Protein AF-A0A5C6A5Z6-F1 (afdb_monomer_lite)

pLDDT: mean 72.14, std 25.31, range [24.02, 97.81]

InterPro domains:
  IPR011050 Pectin lyase fold/virulence factor [SSF51126] (2-137)
  IPR018247 EF-Hand 1, calcium-binding site [PS00018] (177-189)
  IPR036439 Dockerin domain superfamily [G3DSA:1.10.1330.10] (142-209)
  IPR036439 Dockerin domain superfamily [SSF63446] (143-191)
  IPR059226 Choice-of-anchor Q domain [NF041518] (76-138)

Organism: NCBI:txid2528001

Radius of gyration: 27.24 Å; chains: 1; bounding box: 91×54×67 Å

Sequence (308 aa):
MGGGIYVRYGYSGANFTLMNSIVAGNAADGAAPDLRPHSNNLLSANYSLIGDTTSGFTATQLQAITSGAGNLQNIDPLLGPLADNGGPTQTHALLPGSPAFNAGDPAIVVNGAEYDQRGAGYERVAVGRIDIGAYEAQGAVTAAPGDYNRDGAVNAADYTVWRDTLDTAAAPLTGADGDGDGQVTRGDWDVWVSHYGYTYTIPQASSALVSEPAPAASAVVEATTQSASNNTVPAYFFAEALPKESDTVSDQETLPLSSTSSDDALLLLLAGGRSYSEAETILDEAFATADDESEENAPLTLAFGGFE

Foldseek 3Di:
DFAAAADDPVPAQEEDEAALAEQADHPVVPDDFSYAYDARYHYAYALYEGQAPPDRYDPNNSVNQVPHYLYHYNDDQQWADQWQLLAPGTDTDRAAPGPQAQRGDLVPDDDDQDAAPRHDLHDQQQPNHGGRHRHHQNARRPAAQCPLVRPQALEPVSVVQLVVQAQHFAQFNHRQNRSGSRHSYVSSVRRSVRRHGDGGDHPPPPPPPPPDPDDDDDDDDDDDDDDDDDDDDDDDDDDDDDDDDDDDDDDDDDDDPPDPPLVVQLVVVVSVVDDSVVSVVVVVVVVVVVVDDDDDDDDDDPDPDDDD

Secondary structure (DSSP, 8-state):
-BPPEE--GGGTT-EEEEES-EE--B-GGGT--SEE--TTSEEEEES-EES--SSS--HHHHHHHHTSTT-EESS---EEEEE-SSSSS-EEEEPTT-TTTT-S-TT----SS-B-TT-TTSBSSSSSSPPSSS---SS---S-TT-SS-SSB-SHHHHHHHHHTTT-B--TTSTT-SS-SSB-SHHHHHHHHHHTT-B-------------PPPPPP---------------PPP-------------------------HHHHHHHHHTTT--HHHHHHHHHHHHHTTSS----------------

Structure (mmCIF, N/CA/C/O backbone):
data_AF-A0A5C6A5Z6-F1
#
_entry.id   AF-A0A5C6A5Z6-F1
#
loop_
_atom_site.group_PDB
_atom_site.id
_atom_site.type_symbol
_atom_site.label_atom_id
_atom_site.label_alt_id
_atom_site.label_comp_id
_atom_site.label_asym_id
_atom_site.label_entity_id
_atom_site.label_seq_id
_atom_site.pdbx_PDB_ins_code
_atom_site.Cartn_x
_atom_site.Cartn_y
_atom_site.Cartn_z
_atom_site.occupancy
_atom_site.B_iso_or_equiv
_atom_site.auth_seq_id
_atom_site.auth_comp_id
_atom_site.auth_asym_id
_atom_site.auth_atom_id
_atom_site.pdbx_PDB_model_num
ATOM 1 N N . MET A 1 1 ? -8.729 -6.398 -8.101 1.00 45.56 1 MET A N 1
ATOM 2 C CA . MET A 1 1 ? -7.882 -6.697 -9.280 1.00 45.56 1 MET A CA 1
ATOM 3 C C . MET A 1 1 ? -7.171 -5.415 -9.674 1.00 45.56 1 MET A C 1
ATOM 5 O O . MET A 1 1 ? -7.856 -4.432 -9.931 1.00 45.56 1 MET A O 1
ATOM 9 N N . GLY A 1 2 ? -5.836 -5.398 -9.636 1.00 54.34 2 GLY A N 1
ATOM 10 C CA . GLY A 1 2 ? -5.030 -4.227 -9.990 1.00 54.34 2 GLY A CA 1
ATOM 11 C C . GLY A 1 2 ? -4.905 -4.074 -11.506 1.00 54.34 2 GLY A C 1
ATOM 12 O O . GLY A 1 2 ? -4.878 -5.064 -12.237 1.00 54.34 2 GLY A O 1
ATOM 13 N N . GLY A 1 3 ? -4.872 -2.833 -11.992 1.00 67.19 3 GLY A N 1
ATOM 14 C CA . GLY A 1 3 ? -4.586 -2.536 -13.395 1.00 67.19 3 GLY A CA 1
ATOM 15 C C . GLY A 1 3 ? -3.086 -2.348 -13.604 1.00 67.19 3 GLY A C 1
ATOM 16 O O . GLY A 1 3 ? -2.475 -1.528 -12.923 1.00 67.19 3 GLY A O 1
ATOM 17 N N . GLY A 1 4 ? -2.490 -3.081 -14.546 1.00 82.06 4 GLY A N 1
ATOM 18 C CA . GLY A 1 4 ? -1.111 -2.829 -14.965 1.00 82.06 4 GLY A CA 1
ATOM 19 C C . GLY A 1 4 ? -0.963 -1.518 -15.744 1.00 82.06 4 GLY A C 1
ATOM 20 O O . GLY A 1 4 ? -1.918 -1.001 -16.331 1.00 82.06 4 GLY A O 1
ATOM 21 N N . ILE A 1 5 ? 0.256 -0.983 -15.803 1.00 87.62 5 ILE A N 1
ATOM 22 C CA . ILE A 1 5 ? 0.569 0.214 -16.592 1.00 87.62 5 ILE A CA 1
ATOM 23 C C . ILE A 1 5 ? 1.101 -0.202 -17.961 1.00 87.62 5 ILE A C 1
ATOM 25 O O . ILE A 1 5 ? 2.147 -0.837 -18.074 1.00 87.62 5 ILE A O 1
ATOM 29 N N . TYR A 1 6 ? 0.424 0.225 -19.027 1.00 86.62 6 TYR A N 1
ATOM 30 C CA . TYR A 1 6 ? 0.857 -0.002 -20.404 1.00 86.62 6 TYR A CA 1
ATOM 31 C C . TYR A 1 6 ? 1.094 1.318 -21.137 1.00 86.62 6 TYR A C 1
ATOM 33 O O . TYR A 1 6 ? 0.187 2.137 -21.290 1.00 86.62 6 TYR A O 1
ATOM 41 N N . VAL A 1 7 ? 2.307 1.502 -21.663 1.00 82.25 7 VAL A N 1
ATOM 42 C CA . VAL A 1 7 ? 2.622 2.651 -22.519 1.00 82.25 7 VAL A CA 1
ATOM 43 C C . VAL A 1 7 ? 2.413 2.269 -23.981 1.00 82.25 7 VAL A C 1
ATOM 45 O O . VAL A 1 7 ? 3.151 1.467 -24.557 1.00 82.25 7 VAL A O 1
ATOM 48 N N . ARG A 1 8 ? 1.394 2.871 -24.601 1.00 78.06 8 ARG A N 1
ATOM 49 C CA . ARG A 1 8 ? 1.018 2.603 -25.995 1.00 78.06 8 ARG A CA 1
ATOM 50 C C . ARG A 1 8 ? 2.121 3.009 -26.979 1.00 78.06 8 ARG A C 1
ATOM 52 O O . ARG A 1 8 ? 2.753 4.051 -26.832 1.00 78.06 8 ARG A O 1
ATOM 59 N N . TYR A 1 9 ? 2.256 2.231 -28.055 1.00 68.69 9 TYR A N 1
ATOM 60 C CA . TYR A 1 9 ? 3.269 2.374 -29.117 1.00 68.69 9 TYR A CA 1
ATOM 61 C C . TYR A 1 9 ? 3.423 3.778 -29.747 1.00 68.69 9 TYR A C 1
ATOM 63 O O . TYR A 1 9 ? 4.480 4.078 -30.290 1.00 68.69 9 TYR A O 1
ATOM 71 N N . GLY A 1 10 ? 2.416 4.656 -29.666 1.00 69.06 10 GLY A N 1
ATOM 72 C CA . GLY A 1 10 ? 2.484 6.029 -30.195 1.00 69.06 10 GLY A CA 1
ATOM 73 C C . GLY A 1 10 ? 3.289 7.024 -29.346 1.00 69.06 10 GLY A C 1
ATOM 74 O O . GLY A 1 10 ? 3.476 8.157 -29.775 1.00 69.06 10 GLY A O 1
ATOM 75 N N . TYR A 1 11 ? 3.764 6.616 -28.166 1.00 68.44 11 TYR A N 1
ATOM 76 C CA . TYR A 1 11 ? 4.480 7.469 -27.207 1.00 68.44 11 TYR A CA 1
ATOM 77 C C . TYR A 1 11 ? 5.944 7.034 -27.016 1.00 68.44 11 TYR A C 1
ATOM 79 O O . TYR A 1 11 ? 6.469 7.028 -25.900 1.00 68.44 11 TYR A O 1
ATOM 87 N N . SER A 1 12 ? 6.602 6.632 -28.109 1.00 71.75 12 SER A N 1
ATOM 88 C CA . SER A 1 12 ? 8.002 6.201 -28.101 1.00 71.75 12 SER A CA 1
ATOM 89 C C . SER A 1 12 ? 8.962 7.367 -27.840 1.00 71.75 12 SER A C 1
ATOM 91 O O . SER A 1 12 ? 8.824 8.416 -28.467 1.00 71.75 12 SER A O 1
ATOM 93 N N . GLY A 1 13 ? 9.970 7.161 -26.990 1.00 71.19 13 GLY A N 1
ATOM 94 C CA . GLY A 1 13 ? 11.007 8.165 -26.709 1.00 71.19 13 GLY A CA 1
ATOM 95 C C . GLY A 1 13 ? 10.660 9.139 -25.579 1.00 71.19 13 GLY A C 1
ATOM 96 O O . GLY A 1 13 ? 11.389 10.103 -25.365 1.00 71.19 13 GLY A O 1
ATOM 97 N N . ALA A 1 14 ? 9.565 8.893 -24.854 1.00 79.88 14 ALA A N 1
ATOM 98 C CA . ALA A 1 14 ? 9.238 9.621 -23.634 1.00 79.88 14 ALA A CA 1
ATOM 99 C C . ALA A 1 14 ? 9.991 9.053 -22.420 1.00 79.88 14 ALA A C 1
ATOM 101 O O . ALA A 1 14 ? 10.313 7.860 -22.368 1.00 79.88 14 ALA A O 1
ATOM 102 N N . ASN A 1 15 ? 10.207 9.913 -21.424 1.00 85.38 15 ASN A N 1
ATOM 103 C CA . ASN A 1 15 ? 10.632 9.495 -20.094 1.00 85.38 15 ASN A CA 1
ATOM 104 C C . ASN A 1 15 ? 9.407 9.001 -19.325 1.00 85.38 15 ASN A C 1
ATOM 106 O O . ASN A 1 15 ? 8.406 9.711 -19.227 1.00 85.38 15 ASN A O 1
ATOM 110 N N . PHE A 1 16 ? 9.492 7.796 -18.782 1.00 88.06 16 PHE A N 1
ATOM 111 C CA . PHE A 1 16 ? 8.511 7.246 -17.863 1.00 88.06 16 PHE A CA 1
ATOM 112 C C . PHE A 1 16 ? 9.175 7.115 -16.494 1.00 88.06 16 PHE A C 1
ATOM 114 O O . PHE A 1 16 ? 10.136 6.361 -16.337 1.00 88.06 16 PHE A O 1
ATOM 121 N N . THR A 1 17 ? 8.695 7.896 -15.531 1.00 91.19 17 THR A N 1
ATOM 122 C CA . THR A 1 17 ? 9.258 7.952 -14.181 1.00 91.19 17 THR A CA 1
ATOM 123 C C . THR A 1 17 ? 8.269 7.358 -13.193 1.00 91.19 17 THR A C 1
ATOM 125 O O . THR A 1 17 ? 7.103 7.745 -13.190 1.00 91.19 17 THR A O 1
ATOM 128 N N . LEU A 1 18 ? 8.753 6.461 -12.343 1.00 93.19 18 LEU A N 1
ATOM 129 C CA . LEU A 1 18 ? 8.020 5.878 -11.230 1.00 93.19 18 LEU A CA 1
ATOM 130 C C . LEU A 1 18 ? 8.725 6.265 -9.923 1.00 93.19 18 LEU A C 1
ATOM 132 O O . LEU A 1 18 ? 9.938 6.098 -9.797 1.00 93.19 18 LEU A O 1
ATOM 136 N N . MET A 1 19 ? 7.986 6.831 -8.975 1.00 94.56 19 MET A N 1
ATOM 137 C CA . MET A 1 19 ? 8.533 7.244 -7.683 1.00 94.56 19 MET A CA 1
ATOM 138 C C . MET A 1 19 ? 7.513 6.954 -6.590 1.00 94.56 19 MET A C 1
ATOM 140 O O . MET A 1 19 ? 6.353 7.330 -6.761 1.00 94.56 19 MET A O 1
ATOM 144 N N . ASN A 1 20 ? 7.920 6.315 -5.488 1.00 95.62 20 ASN A N 1
ATOM 145 C CA . ASN A 1 20 ? 7.048 6.059 -4.328 1.00 95.62 20 ASN A CA 1
ATOM 146 C C . ASN A 1 20 ? 5.708 5.423 -4.714 1.00 95.62 20 ASN A C 1
ATOM 148 O O . ASN A 1 20 ? 4.660 5.780 -4.186 1.00 95.62 20 ASN A O 1
ATOM 152 N N . SER A 1 21 ? 5.735 4.525 -5.698 1.00 95.31 21 SER A N 1
ATOM 153 C CA . SER A 1 21 ? 4.535 3.953 -6.304 1.00 95.31 21 SER A CA 1
ATOM 154 C C . SER A 1 21 ? 4.566 2.434 -6.248 1.00 95.31 21 SER A C 1
ATOM 156 O O . SER A 1 21 ? 5.625 1.823 -6.396 1.00 95.31 21 SER A O 1
ATOM 158 N N . ILE A 1 22 ? 3.387 1.832 -6.105 1.00 96.31 22 ILE A N 1
ATOM 159 C CA . ILE A 1 22 ? 3.183 0.392 -6.266 1.00 96.31 22 ILE A CA 1
ATOM 160 C C . ILE A 1 22 ? 2.560 0.142 -7.639 1.00 96.31 22 ILE A C 1
ATOM 162 O O . ILE A 1 22 ? 1.561 0.765 -7.994 1.00 96.31 22 ILE A O 1
ATOM 166 N N . VAL A 1 23 ? 3.132 -0.790 -8.398 1.00 93.88 23 VAL A N 1
ATOM 167 C CA . VAL A 1 23 ? 2.539 -1.338 -9.621 1.00 93.88 23 VAL A CA 1
ATOM 168 C C . VAL A 1 23 ? 2.616 -2.856 -9.521 1.00 93.88 23 VAL A C 1
ATOM 170 O O . VAL A 1 23 ? 3.680 -3.438 -9.714 1.00 93.88 23 VAL A O 1
ATOM 173 N N . ALA A 1 24 ? 1.509 -3.487 -9.142 1.00 92.19 24 ALA A N 1
ATOM 174 C CA . ALA A 1 24 ? 1.474 -4.905 -8.808 1.00 92.19 24 ALA A CA 1
ATOM 175 C C . ALA A 1 24 ? 0.088 -5.519 -9.045 1.00 92.19 24 ALA A C 1
ATOM 177 O O . ALA A 1 24 ? -0.927 -4.817 -9.010 1.00 92.19 24 ALA A O 1
ATOM 178 N N . GLY A 1 25 ? 0.045 -6.841 -9.220 1.00 88.00 25 GLY A N 1
ATOM 179 C CA . GLY A 1 25 ? -1.200 -7.611 -9.249 1.00 88.00 25 GLY A CA 1
ATOM 180 C C . GLY A 1 25 ? -2.028 -7.414 -10.520 1.00 88.00 25 GLY A C 1
ATOM 181 O O . GLY A 1 25 ? -3.256 -7.556 -10.481 1.00 88.00 25 GLY A O 1
ATOM 182 N N . ASN A 1 26 ? -1.384 -7.072 -11.640 1.00 86.38 26 ASN A N 1
ATOM 183 C CA . ASN A 1 26 ? -2.022 -7.039 -12.944 1.00 86.38 26 ASN A CA 1
ATOM 184 C C . ASN A 1 26 ? -2.451 -8.454 -13.347 1.00 86.38 26 ASN A C 1
ATOM 186 O O . ASN A 1 26 ? -1.637 -9.311 -13.674 1.00 86.38 26 ASN A O 1
ATOM 190 N N . ALA A 1 27 ? -3.760 -8.687 -13.347 1.00 76.19 27 ALA A N 1
ATOM 191 C CA . ALA A 1 27 ? -4.339 -9.990 -13.669 1.00 76.19 27 ALA A CA 1
ATOM 192 C C . ALA A 1 27 ? -4.758 -10.125 -15.146 1.00 76.19 27 ALA A C 1
ATOM 194 O O . ALA A 1 27 ? -5.342 -11.143 -15.523 1.00 76.19 27 ALA A O 1
ATOM 195 N N . ALA A 1 28 ? -4.499 -9.114 -15.989 1.00 75.06 28 ALA A N 1
ATOM 196 C CA . ALA A 1 28 ? -4.888 -9.154 -17.397 1.00 75.06 28 ALA A CA 1
ATOM 197 C C . ALA A 1 28 ? -4.270 -10.380 -18.101 1.00 75.06 28 ALA A C 1
ATOM 199 O O . ALA A 1 28 ? -3.055 -10.580 -18.094 1.00 75.06 28 ALA A O 1
ATOM 200 N N . ASP A 1 29 ? -5.131 -11.225 -18.674 1.00 66.00 29 ASP A N 1
ATOM 201 C CA . ASP A 1 29 ? -4.796 -12.477 -19.369 1.00 66.00 29 ASP A CA 1
ATOM 202 C C . ASP A 1 29 ? -3.902 -13.465 -18.579 1.00 66.00 29 ASP A C 1
ATOM 204 O O . ASP A 1 29 ? -3.270 -14.341 -19.169 1.00 66.00 29 ASP A O 1
ATOM 208 N N . GLY A 1 30 ? -3.834 -13.343 -17.244 1.00 61.81 30 GLY A N 1
ATOM 209 C CA . GLY A 1 30 ? -3.096 -14.249 -16.349 1.00 61.81 30 GLY A CA 1
ATOM 210 C C . GLY A 1 30 ? -1.567 -14.251 -16.501 1.00 61.81 30 GLY A C 1
ATOM 211 O O . GLY A 1 30 ? -0.902 -15.067 -15.866 1.00 61.81 30 GLY A O 1
ATOM 212 N N . ALA A 1 31 ? -1.012 -13.380 -17.347 1.00 64.38 31 ALA A N 1
ATOM 213 C CA . ALA A 1 31 ? 0.423 -13.314 -17.639 1.00 64.38 31 ALA A CA 1
ATOM 214 C C . ALA A 1 31 ? 0.903 -11.917 -18.074 1.00 64.38 31 ALA A C 1
ATOM 216 O O . ALA A 1 31 ? 2.045 -11.768 -18.516 1.00 64.38 31 ALA A O 1
ATOM 217 N N . ALA A 1 32 ? 0.040 -10.896 -18.042 1.00 74.94 32 ALA A N 1
ATOM 218 C CA . ALA A 1 32 ? 0.467 -9.556 -18.407 1.00 74.94 32 ALA A CA 1
ATOM 219 C C . ALA A 1 32 ? 1.369 -8.974 -17.305 1.00 74.94 32 ALA A C 1
ATOM 221 O O . ALA A 1 32 ? 0.984 -8.999 -16.139 1.00 74.94 32 ALA A O 1
ATOM 222 N N . PRO A 1 33 ? 2.528 -8.393 -17.661 1.00 86.00 33 PRO A N 1
ATOM 223 C CA . PRO A 1 33 ? 3.404 -7.759 -16.683 1.00 86.00 33 PRO A CA 1
ATOM 224 C C . PRO A 1 33 ? 2.688 -6.601 -15.993 1.00 86.00 33 PRO A C 1
ATOM 226 O O . PRO A 1 33 ? 1.859 -5.918 -16.606 1.00 86.00 33 PRO A O 1
ATOM 229 N N . ASP A 1 34 ? 3.063 -6.329 -14.749 1.00 89.56 34 ASP A N 1
ATOM 230 C CA . ASP A 1 34 ? 2.525 -5.205 -13.979 1.00 89.56 34 ASP A CA 1
ATOM 231 C C . ASP A 1 34 ? 2.814 -3.858 -14.641 1.00 89.56 34 ASP A C 1
ATOM 233 O O . ASP A 1 34 ? 2.001 -2.933 -14.618 1.00 89.56 34 ASP A O 1
ATOM 237 N N . LEU A 1 35 ? 3.960 -3.761 -15.306 1.00 89.88 35 LEU A N 1
ATOM 238 C CA . LEU A 1 35 ? 4.385 -2.570 -16.010 1.00 89.88 35 LEU A CA 1
ATOM 239 C C . LEU A 1 35 ? 4.983 -2.957 -17.369 1.00 89.88 35 LEU A C 1
ATOM 241 O O . LEU A 1 35 ? 5.897 -3.768 -17.474 1.00 89.88 35 LEU A O 1
ATOM 245 N N . ARG A 1 36 ? 4.464 -2.347 -18.438 1.00 88.94 36 ARG A N 1
ATOM 246 C CA . ARG A 1 36 ? 4.901 -2.555 -19.822 1.00 88.94 36 ARG A CA 1
ATOM 247 C C . ARG A 1 36 ? 5.197 -1.215 -20.495 1.00 88.94 36 ARG A C 1
ATOM 249 O O . ARG A 1 36 ? 4.339 -0.667 -21.204 1.00 88.94 36 ARG A O 1
ATOM 256 N N . PRO A 1 37 ? 6.402 -0.661 -20.294 1.00 88.56 37 PRO A N 1
ATOM 257 C CA . PRO A 1 37 ? 6.841 0.507 -21.031 1.00 88.56 37 PRO A CA 1
ATOM 258 C C . PRO A 1 37 ? 7.091 0.130 -22.495 1.00 88.56 37 PRO A C 1
ATOM 260 O O . PRO A 1 37 ? 7.411 -1.008 -22.839 1.00 88.56 37 PRO A O 1
ATOM 263 N N . HIS A 1 38 ? 6.984 1.107 -23.388 1.00 89.12 38 HIS A N 1
ATOM 264 C CA . HIS A 1 38 ? 7.424 0.915 -24.763 1.00 89.12 38 HIS A CA 1
ATOM 265 C C . HIS A 1 38 ? 8.957 0.757 -24.803 1.00 89.12 38 HIS A C 1
ATOM 267 O O . HIS A 1 38 ? 9.664 1.413 -24.041 1.00 89.12 38 HIS A O 1
ATOM 273 N N . SER A 1 39 ? 9.501 -0.081 -25.693 1.00 87.75 39 SER A N 1
ATOM 274 C CA . SER A 1 39 ? 10.933 -0.452 -25.697 1.00 87.75 39 SER A CA 1
ATOM 275 C C . SER A 1 39 ? 11.898 0.727 -25.856 1.00 87.75 39 SER A C 1
ATOM 277 O O . SER A 1 39 ? 13.039 0.658 -25.417 1.00 87.75 39 SER A O 1
ATOM 279 N N . ASN A 1 40 ? 11.434 1.806 -26.490 1.00 87.38 40 ASN A N 1
ATOM 280 C CA . ASN A 1 40 ? 12.224 3.014 -26.744 1.00 87.38 40 ASN A CA 1
ATOM 281 C C . ASN A 1 40 ? 12.053 4.084 -25.655 1.00 87.38 40 ASN A C 1
ATOM 283 O O . ASN A 1 40 ? 12.539 5.200 -25.825 1.00 87.38 40 ASN A O 1
ATOM 287 N N . ASN A 1 41 ? 11.312 3.796 -24.585 1.00 88.44 41 ASN A N 1
ATOM 288 C CA . ASN A 1 41 ? 11.108 4.746 -23.500 1.00 88.44 41 ASN A CA 1
ATOM 289 C C . ASN A 1 41 ? 12.220 4.601 -22.474 1.00 88.44 41 ASN A C 1
ATOM 291 O O . ASN A 1 41 ? 12.584 3.484 -22.089 1.00 88.44 41 ASN A O 1
ATOM 295 N N . LEU A 1 42 ? 12.720 5.743 -22.009 1.00 89.31 42 LEU A N 1
ATOM 296 C CA . LEU A 1 42 ? 13.607 5.776 -20.862 1.00 89.31 42 LEU A CA 1
ATOM 297 C C . LEU A 1 42 ? 12.756 5.572 -19.610 1.00 89.31 42 LEU A C 1
ATOM 299 O O . LEU A 1 42 ? 11.865 6.370 -19.330 1.00 89.31 42 LEU A O 1
ATOM 303 N N . LEU A 1 43 ? 13.023 4.492 -18.886 1.00 92.19 43 LEU A N 1
ATOM 304 C CA . LEU A 1 43 ? 12.402 4.205 -17.601 1.00 92.19 43 LEU A CA 1
ATOM 305 C C . LEU A 1 43 ? 13.339 4.670 -16.487 1.00 92.19 43 LEU A C 1
ATOM 307 O O . LEU A 1 43 ? 14.522 4.337 -16.502 1.00 92.19 43 LEU A O 1
ATOM 311 N N . SER A 1 44 ? 12.800 5.410 -15.526 1.00 93.38 44 SER A N 1
ATOM 312 C CA . SER A 1 44 ? 13.447 5.703 -14.249 1.00 93.38 44 SER A CA 1
ATOM 313 C C . SER A 1 44 ? 12.498 5.283 -13.137 1.00 93.38 44 SER A C 1
ATOM 315 O O . SER A 1 44 ? 11.340 5.686 -13.148 1.00 93.38 44 SER A O 1
ATOM 317 N N . ALA A 1 45 ? 12.959 4.469 -12.196 1.00 95.44 45 ALA A N 1
ATOM 318 C CA . ALA A 1 45 ? 12.167 4.065 -11.043 1.00 95.44 45 ALA A CA 1
ATOM 319 C C . ALA A 1 45 ? 13.010 4.233 -9.785 1.00 95.44 45 ALA A C 1
ATOM 321 O O . ALA A 1 45 ? 14.153 3.781 -9.773 1.00 95.44 45 ALA A O 1
ATOM 322 N N . ASN A 1 46 ? 12.473 4.855 -8.742 1.00 97.50 46 ASN A N 1
ATOM 323 C CA . ASN A 1 46 ? 13.094 4.863 -7.418 1.00 97.50 46 ASN A CA 1
ATOM 324 C C . ASN A 1 46 ? 12.015 4.717 -6.347 1.00 97.50 46 ASN A C 1
ATOM 326 O O . ASN A 1 46 ? 10.888 5.185 -6.524 1.00 97.50 46 ASN A O 1
ATOM 330 N N . TYR A 1 47 ? 12.367 4.059 -5.249 1.00 97.69 47 TYR A N 1
ATOM 331 C CA . TYR A 1 47 ? 11.514 3.829 -4.093 1.00 97.69 47 TYR A CA 1
ATOM 332 C C . TYR A 1 47 ? 10.129 3.319 -4.488 1.00 97.69 47 TYR A C 1
ATOM 334 O O . TYR A 1 47 ? 9.116 3.782 -3.989 1.00 97.69 47 TYR A O 1
ATOM 342 N N . SER A 1 48 ? 10.076 2.435 -5.478 1.00 97.56 48 SER A N 1
ATOM 343 C CA . SER A 1 48 ? 8.835 1.912 -6.040 1.00 97.56 48 SER A CA 1
ATOM 344 C C . SER A 1 48 ? 8.811 0.395 -5.931 1.00 97.56 48 SER A C 1
ATOM 346 O O . SER A 1 48 ? 9.856 -0.252 -5.999 1.00 97.56 48 SER A O 1
ATOM 348 N N . LEU A 1 49 ? 7.618 -0.174 -5.788 1.00 97.25 49 LEU A N 1
ATOM 349 C CA . LEU A 1 49 ? 7.405 -1.615 -5.757 1.00 97.25 49 LEU A CA 1
ATOM 350 C C . LEU A 1 49 ? 6.770 -2.050 -7.074 1.00 97.25 49 LEU A C 1
ATOM 352 O O . LEU A 1 49 ? 5.684 -1.590 -7.423 1.00 97.25 49 LEU A O 1
ATOM 356 N N . ILE A 1 50 ? 7.449 -2.937 -7.799 1.00 94.88 50 ILE A N 1
ATOM 357 C CA . ILE A 1 50 ? 6.916 -3.572 -9.004 1.00 94.88 50 ILE A CA 1
ATOM 358 C C . ILE A 1 50 ? 6.737 -5.065 -8.721 1.00 94.88 50 ILE A C 1
ATOM 360 O O . ILE A 1 50 ? 7.717 -5.771 -8.474 1.00 94.88 50 ILE A O 1
ATOM 364 N N . GLY A 1 51 ? 5.488 -5.533 -8.727 1.00 92.69 51 GLY A N 1
ATOM 365 C CA . GLY A 1 51 ? 5.130 -6.894 -8.313 1.00 92.69 51 GLY A CA 1
ATOM 366 C C . GLY A 1 51 ? 5.725 -7.981 -9.209 1.00 92.69 51 GLY A C 1
ATOM 367 O O . GLY A 1 51 ? 6.134 -9.021 -8.705 1.00 92.69 51 GLY A O 1
ATOM 368 N N . ASP A 1 52 ? 5.854 -7.710 -10.506 1.00 89.75 52 ASP A N 1
ATOM 369 C CA . ASP A 1 52 ? 6.435 -8.595 -11.512 1.00 89.75 52 ASP A CA 1
ATOM 370 C C . ASP A 1 52 ? 7.289 -7.805 -12.519 1.00 89.75 52 ASP A C 1
ATOM 372 O O . ASP A 1 52 ? 6.796 -6.965 -13.281 1.00 89.75 52 ASP A O 1
ATOM 376 N N . THR A 1 53 ? 8.592 -8.100 -12.543 1.00 90.94 53 THR A N 1
ATOM 377 C CA . THR A 1 53 ? 9.551 -7.582 -13.532 1.00 90.94 53 THR A CA 1
ATOM 378 C C . THR A 1 53 ? 10.103 -8.656 -14.471 1.00 90.94 53 THR A C 1
ATOM 380 O O . THR A 1 53 ? 11.041 -8.403 -15.230 1.00 90.94 53 THR A O 1
ATOM 383 N N . THR A 1 54 ? 9.516 -9.855 -14.472 1.00 89.19 54 THR A N 1
ATOM 384 C CA . THR A 1 54 ? 9.983 -11.007 -15.259 1.00 89.19 54 THR A CA 1
ATOM 385 C C . THR A 1 54 ? 9.705 -10.876 -16.757 1.00 89.19 54 THR A C 1
ATOM 387 O O . THR A 1 54 ? 10.365 -11.527 -17.572 1.00 89.19 54 THR A O 1
ATOM 390 N N . SER A 1 55 ? 8.767 -10.011 -17.151 1.00 87.81 55 SER A N 1
ATOM 391 C CA . SER A 1 55 ? 8.422 -9.752 -18.549 1.00 87.81 55 SER A CA 1
ATOM 392 C C . SER A 1 55 ? 8.054 -8.283 -18.793 1.00 87.81 55 SER A C 1
ATOM 394 O O . SER A 1 55 ? 7.917 -7.499 -17.864 1.00 87.81 55 SER A O 1
ATOM 396 N N . GLY A 1 56 ? 7.936 -7.871 -20.062 1.00 85.19 56 GLY A N 1
ATOM 397 C CA . GLY A 1 56 ? 7.502 -6.511 -20.423 1.00 85.19 56 GLY A CA 1
ATOM 398 C C . GLY A 1 56 ? 8.604 -5.453 -20.539 1.00 85.19 56 GLY A C 1
ATOM 399 O O . GLY A 1 56 ? 8.314 -4.344 -20.987 1.00 85.19 56 GLY A O 1
ATOM 400 N N . PHE A 1 57 ? 9.857 -5.800 -20.228 1.00 91.12 57 PHE A N 1
ATOM 401 C CA . PHE A 1 57 ? 10.990 -4.870 -20.209 1.00 91.12 57 PHE A CA 1
ATOM 402 C C . PHE A 1 57 ? 12.094 -5.242 -21.203 1.00 91.12 57 PHE A C 1
ATOM 404 O O . PHE A 1 57 ? 12.379 -6.412 -21.456 1.00 91.12 57 PHE A O 1
ATOM 411 N N . THR A 1 58 ? 12.776 -4.227 -21.736 1.00 92.62 58 THR A N 1
ATOM 412 C CA . THR A 1 58 ? 14.108 -4.407 -22.338 1.00 92.62 58 THR A CA 1
ATOM 413 C C . THR A 1 58 ? 15.172 -4.573 -21.249 1.00 92.62 58 THR A C 1
ATOM 415 O O . THR A 1 58 ? 14.969 -4.152 -20.111 1.00 92.62 58 THR A O 1
ATOM 418 N N . ALA A 1 59 ? 16.349 -5.105 -21.598 1.00 93.81 59 ALA A N 1
ATOM 419 C CA . ALA A 1 59 ? 17.460 -5.247 -20.648 1.00 93.81 59 ALA A CA 1
ATOM 420 C C . ALA A 1 59 ? 17.859 -3.910 -19.989 1.00 93.81 59 ALA A C 1
ATOM 422 O O . ALA A 1 59 ? 18.107 -3.863 -18.788 1.00 93.81 59 ALA A O 1
ATOM 423 N N . THR A 1 60 ? 17.860 -2.810 -20.750 1.00 93.44 60 THR A N 1
ATOM 424 C CA . THR A 1 60 ? 18.159 -1.469 -20.222 1.00 93.44 60 THR A CA 1
ATOM 425 C C . THR A 1 60 ? 17.099 -0.991 -19.230 1.00 93.44 60 THR A C 1
ATOM 427 O O . THR A 1 60 ? 17.440 -0.408 -18.206 1.00 93.44 60 THR A O 1
ATOM 430 N N . GLN A 1 61 ? 15.818 -1.242 -19.509 1.00 93.81 61 GLN A N 1
ATOM 431 C CA . GLN A 1 61 ? 14.723 -0.849 -18.618 1.00 93.81 61 GLN A CA 1
ATOM 432 C C . GLN A 1 61 ? 14.728 -1.669 -17.328 1.00 93.81 61 GLN A C 1
ATOM 434 O O . GLN A 1 61 ? 14.621 -1.096 -16.250 1.00 93.81 61 GLN A O 1
ATOM 439 N N . LEU A 1 62 ? 14.928 -2.986 -17.426 1.00 94.50 62 LEU A N 1
ATOM 440 C CA . LEU A 1 62 ? 15.057 -3.845 -16.250 1.00 94.50 62 LEU A CA 1
ATOM 441 C C . LEU A 1 62 ? 16.263 -3.440 -15.393 1.00 94.50 62 LEU A C 1
ATOM 443 O O . LEU A 1 62 ? 16.164 -3.394 -14.166 1.00 94.50 62 LEU A O 1
ATOM 447 N N . GLN A 1 63 ? 17.381 -3.078 -16.033 1.00 95.19 63 GLN A N 1
ATOM 448 C CA . GLN A 1 63 ? 18.538 -2.551 -15.319 1.00 95.19 63 GLN A CA 1
ATOM 449 C C . GLN A 1 63 ? 18.211 -1.235 -14.614 1.00 95.19 63 GLN A C 1
ATOM 451 O O . GLN A 1 63 ? 18.605 -1.076 -13.467 1.00 95.19 63 GLN A O 1
ATOM 456 N N . ALA A 1 64 ? 17.461 -0.325 -15.243 1.00 93.81 64 ALA A N 1
ATOM 457 C CA . ALA A 1 64 ? 17.058 0.934 -14.617 1.00 93.81 64 ALA A CA 1
ATOM 458 C C . ALA A 1 64 ? 16.180 0.728 -13.370 1.00 93.81 64 ALA A C 1
ATOM 460 O O . ALA A 1 64 ? 16.363 1.442 -12.387 1.00 93.81 64 ALA A O 1
ATOM 461 N N . ILE A 1 65 ? 15.281 -0.265 -13.373 1.00 94.75 65 ILE A N 1
ATOM 462 C CA . ILE A 1 65 ? 14.526 -0.648 -12.168 1.00 94.75 65 ILE A CA 1
ATOM 463 C C . ILE A 1 65 ? 15.476 -1.228 -11.116 1.00 94.75 65 ILE A C 1
ATOM 465 O O . ILE A 1 65 ? 15.454 -0.807 -9.963 1.00 94.75 65 ILE A O 1
ATOM 469 N N . THR A 1 66 ? 16.341 -2.163 -11.513 1.00 95.38 66 THR A N 1
ATOM 470 C CA . THR A 1 66 ? 17.220 -2.896 -10.589 1.00 95.38 66 THR A CA 1
ATOM 471 C C . THR A 1 66 ? 18.283 -2.018 -9.940 1.00 95.38 66 THR A C 1
ATOM 473 O O . THR A 1 66 ? 18.605 -2.211 -8.773 1.00 95.38 66 THR A O 1
ATOM 476 N N . SER A 1 67 ? 18.823 -1.044 -10.671 1.00 95.25 67 SER A N 1
ATOM 477 C CA . SER A 1 67 ? 19.790 -0.082 -10.138 1.00 95.25 67 SER A CA 1
ATOM 478 C C . SER A 1 67 ? 19.146 1.158 -9.517 1.00 95.25 67 SER A C 1
ATOM 480 O O . SER A 1 67 ? 19.865 1.997 -8.980 1.00 95.25 67 SER A O 1
ATOM 482 N N . GLY A 1 68 ? 17.826 1.313 -9.642 1.00 95.62 68 GLY A N 1
ATOM 483 C CA . GLY A 1 68 ? 17.087 2.407 -9.023 1.00 95.62 68 GLY A CA 1
ATOM 484 C C . GLY A 1 68 ? 17.128 2.307 -7.499 1.00 95.62 68 GLY A C 1
ATOM 485 O O . GLY A 1 68 ? 17.102 1.215 -6.930 1.00 95.62 68 GLY A O 1
ATOM 486 N N . ALA A 1 69 ? 17.224 3.449 -6.824 1.00 96.94 69 ALA A N 1
ATOM 487 C CA . ALA A 1 69 ? 17.359 3.493 -5.375 1.00 96.94 69 ALA A CA 1
ATOM 488 C C . ALA A 1 69 ? 16.100 2.941 -4.700 1.00 96.94 69 ALA A C 1
ATOM 490 O O . ALA A 1 69 ? 15.000 3.353 -5.044 1.00 96.94 69 ALA A O 1
ATOM 491 N N . GLY A 1 70 ? 16.257 2.028 -3.738 1.00 96.81 70 GLY A N 1
ATOM 492 C CA . GLY A 1 70 ? 15.170 1.569 -2.866 1.00 96.81 70 GLY A CA 1
ATOM 493 C C . GLY A 1 70 ? 13.984 0.890 -3.560 1.00 96.81 70 GLY A C 1
ATOM 494 O O . GLY A 1 70 ? 12.922 0.796 -2.954 1.00 96.81 70 GLY A O 1
ATOM 495 N N . ASN A 1 71 ? 14.129 0.438 -4.810 1.00 97.81 71 ASN A N 1
ATOM 496 C CA . ASN A 1 71 ? 13.065 -0.304 -5.482 1.00 97.81 71 ASN A CA 1
ATOM 497 C C . ASN A 1 71 ? 12.916 -1.716 -4.914 1.00 97.81 71 ASN A C 1
ATOM 499 O O . ASN A 1 71 ? 13.900 -2.389 -4.597 1.00 97.81 71 ASN A O 1
ATOM 503 N N . LEU A 1 72 ? 11.675 -2.185 -4.890 1.00 97.31 72 LEU A N 1
ATOM 504 C CA . LEU A 1 72 ? 11.289 -3.544 -4.541 1.00 97.31 72 LEU A CA 1
ATOM 505 C C . LEU A 1 72 ? 10.721 -4.219 -5.793 1.00 97.31 72 LEU A C 1
ATOM 507 O O . LEU A 1 72 ? 9.997 -3.597 -6.568 1.00 97.31 72 LEU A O 1
ATOM 511 N N . GLN A 1 73 ? 11.095 -5.472 -6.035 1.00 95.31 73 GLN A N 1
ATOM 512 C CA . GLN A 1 73 ? 10.754 -6.176 -7.271 1.00 95.31 73 GLN A CA 1
ATOM 513 C C . GLN A 1 73 ? 10.377 -7.622 -6.984 1.00 95.31 73 GLN A C 1
ATOM 515 O O . GLN A 1 73 ? 11.014 -8.249 -6.137 1.00 95.31 73 GLN A O 1
ATOM 520 N N . ASN A 1 74 ? 9.442 -8.171 -7.761 1.00 93.62 74 ASN A N 1
ATOM 521 C CA . ASN A 1 74 ? 9.084 -9.595 -7.717 1.00 93.62 74 ASN A CA 1
ATOM 522 C C . ASN A 1 74 ? 8.653 -10.052 -6.314 1.00 93.62 74 ASN A C 1
ATOM 524 O O . ASN A 1 74 ? 8.996 -11.149 -5.872 1.00 93.62 74 ASN A O 1
ATOM 528 N N . ILE A 1 75 ? 7.955 -9.170 -5.599 1.00 93.06 75 ILE A N 1
ATOM 529 C CA . ILE A 1 75 ? 7.452 -9.396 -4.249 1.00 93.06 75 ILE A CA 1
ATOM 530 C C . ILE A 1 75 ? 6.003 -8.928 -4.176 1.00 93.06 75 ILE A C 1
ATOM 532 O O . ILE A 1 75 ? 5.650 -7.896 -4.748 1.00 93.06 75 ILE A O 1
ATOM 536 N N . ASP A 1 76 ? 5.174 -9.698 -3.475 1.00 91.69 76 ASP A N 1
ATOM 537 C CA . ASP A 1 76 ? 3.798 -9.309 -3.192 1.00 91.69 76 ASP A CA 1
ATOM 538 C C . ASP A 1 76 ? 3.803 -8.048 -2.308 1.00 91.69 76 ASP A C 1
ATOM 540 O O . ASP A 1 76 ? 4.430 -8.060 -1.242 1.00 91.69 76 ASP A O 1
ATOM 544 N N . PRO A 1 77 ? 3.149 -6.948 -2.719 1.00 93.50 77 PRO A N 1
ATOM 545 C CA . PRO A 1 77 ? 3.016 -5.768 -1.873 1.00 93.50 77 PRO A CA 1
ATOM 546 C C . PRO A 1 77 ? 2.144 -6.003 -0.632 1.00 93.50 77 PRO A C 1
ATOM 548 O O . PRO A 1 77 ? 2.118 -5.126 0.226 1.00 93.50 77 PRO A O 1
ATOM 551 N N . LEU A 1 78 ? 1.447 -7.142 -0.525 1.00 93.19 78 LEU A N 1
ATOM 552 C CA . LEU A 1 78 ? 0.515 -7.477 0.553 1.00 93.19 78 LEU A CA 1
ATOM 553 C C . LEU A 1 78 ? -0.508 -6.355 0.739 1.00 93.19 78 LEU A C 1
ATOM 555 O O . LEU A 1 78 ? -0.552 -5.681 1.765 1.00 93.19 78 LEU A O 1
ATOM 559 N N . LEU A 1 79 ? -1.290 -6.120 -0.312 1.00 92.25 79 LEU A N 1
ATOM 560 C CA . LEU A 1 79 ? -2.348 -5.117 -0.322 1.00 92.25 79 LEU A CA 1
ATOM 561 C C . LEU A 1 79 ? -3.697 -5.739 0.027 1.00 92.25 79 LEU A C 1
ATOM 563 O O . LEU A 1 79 ? -4.026 -6.833 -0.436 1.00 92.25 79 LEU A O 1
ATOM 567 N N . GLY A 1 80 ? -4.493 -5.000 0.794 1.00 91.25 80 GLY A N 1
ATOM 568 C CA . GLY A 1 80 ? -5.914 -5.268 0.958 1.00 91.25 80 GLY A CA 1
ATOM 569 C C . GLY A 1 80 ? -6.682 -5.010 -0.344 1.00 91.25 80 GLY A C 1
ATOM 570 O O . GLY A 1 80 ? -6.109 -4.524 -1.327 1.00 91.25 80 GLY A O 1
ATOM 571 N N . PRO A 1 81 ? -7.983 -5.337 -0.391 1.00 90.56 81 PRO A N 1
ATOM 572 C CA . PRO A 1 81 ? -8.828 -4.997 -1.528 1.00 90.56 81 PRO A CA 1
ATOM 573 C C . PRO A 1 81 ? -8.900 -3.478 -1.746 1.00 90.56 81 PRO A C 1
ATOM 575 O O . PRO A 1 81 ? -8.579 -2.683 -0.865 1.00 90.56 81 PRO A O 1
ATOM 578 N N . LEU A 1 82 ? -9.353 -3.075 -2.937 1.00 92.25 82 LEU A N 1
ATOM 579 C CA . LEU A 1 82 ? -9.764 -1.693 -3.169 1.00 92.25 82 LEU A CA 1
ATOM 580 C C . LEU A 1 82 ? -11.062 -1.453 -2.392 1.00 92.25 82 LEU A C 1
ATOM 582 O O . LEU A 1 82 ? -12.106 -1.986 -2.772 1.00 92.25 82 LEU A O 1
ATOM 586 N N . ALA A 1 83 ? -10.982 -0.680 -1.320 1.00 92.75 83 ALA A N 1
ATOM 587 C CA . ALA A 1 83 ? -12.070 -0.515 -0.368 1.00 92.75 83 ALA A CA 1
ATOM 588 C C . ALA A 1 83 ? -12.058 0.887 0.247 1.00 92.75 83 ALA A C 1
ATOM 590 O O . ALA A 1 83 ? -11.152 1.687 -0.011 1.00 92.75 83 ALA A O 1
ATOM 591 N N . ASP A 1 84 ? -13.097 1.194 1.019 1.00 91.69 84 ASP A N 1
ATOM 592 C CA . ASP A 1 84 ? -13.130 2.416 1.813 1.00 91.69 84 ASP A CA 1
ATOM 593 C C . ASP A 1 84 ? -12.263 2.230 3.062 1.00 91.69 84 ASP A C 1
ATOM 595 O O . ASP A 1 84 ? -12.563 1.395 3.912 1.00 91.69 84 ASP A O 1
ATOM 599 N N . ASN A 1 85 ? -11.165 2.981 3.126 1.00 91.94 85 ASN A N 1
ATOM 600 C CA . ASN A 1 85 ? -10.227 2.984 4.248 1.00 91.94 85 ASN A CA 1
ATOM 601 C C . ASN A 1 85 ? -10.256 4.337 4.987 1.00 91.94 85 ASN A C 1
ATOM 603 O O . ASN A 1 85 ? -9.207 4.810 5.430 1.00 91.94 85 ASN A O 1
ATOM 607 N N . GLY A 1 86 ? -11.429 4.988 5.014 1.00 86.38 86 GLY A N 1
ATOM 608 C CA . GLY A 1 86 ? -11.718 6.199 5.786 1.00 86.38 86 GLY A CA 1
ATOM 609 C C . GLY A 1 86 ? -11.502 7.532 5.046 1.00 86.38 86 GLY A C 1
ATOM 610 O O . GLY A 1 86 ? -11.434 8.588 5.672 1.00 86.38 86 GLY A O 1
ATOM 611 N N . GLY A 1 87 ? -11.395 7.520 3.709 1.00 87.88 87 GLY A N 1
ATOM 612 C CA . GLY A 1 87 ? -11.130 8.707 2.877 1.00 87.88 87 GLY A CA 1
ATOM 613 C C . GLY A 1 87 ? -12.116 8.891 1.711 1.00 87.88 87 GLY A C 1
ATOM 614 O O . GLY A 1 87 ? -12.903 8.001 1.412 1.00 87.88 87 GLY A O 1
ATOM 615 N N . PRO A 1 88 ? -12.062 10.010 0.958 1.00 90.62 88 PRO A N 1
ATOM 616 C CA . PRO A 1 88 ? -13.027 10.319 -0.104 1.00 90.62 88 PRO A CA 1
ATOM 617 C C . PRO A 1 88 ? -12.867 9.451 -1.363 1.00 90.62 88 PRO A C 1
ATOM 619 O O . PRO A 1 88 ? -13.651 9.568 -2.307 1.00 90.62 88 PRO A O 1
ATOM 622 N N . THR A 1 89 ? -11.824 8.623 -1.423 1.00 92.12 89 THR A N 1
ATOM 623 C CA . THR A 1 89 ? -11.575 7.681 -2.514 1.00 92.12 89 THR A CA 1
ATOM 624 C C . THR A 1 89 ? -11.195 6.330 -1.942 1.00 92.12 89 THR A C 1
ATOM 626 O O . THR A 1 89 ? -10.411 6.274 -0.997 1.00 92.12 89 THR A O 1
ATOM 629 N N . GLN A 1 90 ? -11.658 5.255 -2.579 1.00 93.25 90 GLN A N 1
ATOM 630 C CA . GLN A 1 90 ? -11.199 3.914 -2.240 1.00 93.2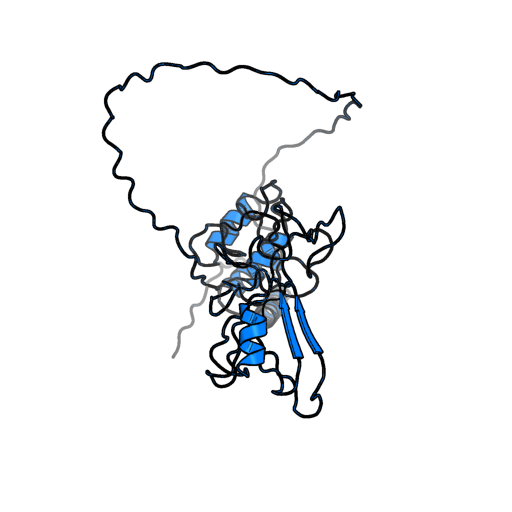5 90 GLN A CA 1
ATOM 631 C C . GLN A 1 90 ? -9.689 3.779 -2.463 1.00 93.25 90 GLN A C 1
ATOM 633 O O . GLN A 1 90 ? -9.142 4.291 -3.446 1.00 93.25 90 GLN A O 1
ATOM 638 N N . THR A 1 91 ? -9.027 3.045 -1.579 1.00 94.38 91 THR A N 1
ATOM 639 C CA . THR A 1 91 ? -7.584 2.788 -1.625 1.00 94.38 91 THR A CA 1
ATOM 640 C C . THR A 1 91 ? -7.303 1.306 -1.402 1.00 94.38 91 THR A C 1
ATOM 642 O O . THR A 1 91 ? -8.185 0.543 -1.017 1.00 94.38 91 THR A O 1
ATOM 645 N N . HIS A 1 92 ? -6.073 0.886 -1.696 1.00 93.44 92 HIS A N 1
ATOM 646 C CA . HIS A 1 92 ? -5.577 -0.418 -1.270 1.00 93.44 92 HIS A CA 1
ATOM 647 C C . HIS A 1 92 ? -4.748 -0.197 -0.008 1.00 93.44 92 HIS A C 1
ATOM 649 O O . HIS A 1 92 ? -3.663 0.383 -0.090 1.00 93.44 92 HIS A O 1
ATOM 655 N N . ALA A 1 93 ? -5.264 -0.622 1.141 1.00 93.12 93 ALA A N 1
ATOM 656 C CA . ALA A 1 93 ? -4.528 -0.554 2.394 1.00 93.12 93 ALA A CA 1
ATOM 657 C C . ALA A 1 93 ? -3.329 -1.512 2.385 1.00 93.12 93 ALA A C 1
ATOM 659 O O . ALA A 1 93 ? -3.370 -2.577 1.759 1.00 93.12 93 ALA A O 1
ATOM 660 N N . LEU A 1 94 ? -2.266 -1.152 3.103 1.00 93.25 94 LEU A N 1
ATOM 661 C CA . LEU A 1 94 ? -1.164 -2.073 3.370 1.00 93.25 94 LEU A CA 1
ATOM 662 C C . LEU A 1 94 ? -1.607 -3.094 4.425 1.00 93.25 94 LEU A C 1
ATOM 664 O O . LEU A 1 94 ? -2.089 -2.710 5.487 1.00 93.25 94 LEU A O 1
ATOM 668 N N . LEU A 1 95 ? -1.439 -4.388 4.148 1.00 92.06 95 LEU A N 1
ATOM 669 C CA . LEU A 1 95 ? -1.689 -5.456 5.119 1.00 92.06 95 LEU A CA 1
ATOM 670 C C . LEU A 1 95 ? -0.484 -5.644 6.058 1.00 92.06 95 LEU A C 1
ATOM 672 O O . LEU A 1 95 ? 0.634 -5.221 5.731 1.00 92.06 95 LEU A O 1
ATOM 676 N N . PRO A 1 96 ? -0.669 -6.325 7.208 1.00 89.38 96 PRO A N 1
ATOM 677 C CA . PRO A 1 96 ? 0.430 -6.674 8.098 1.00 89.38 96 PRO A CA 1
ATOM 678 C C . PRO A 1 96 ? 1.592 -7.345 7.365 1.00 89.38 96 PRO A C 1
ATOM 680 O O . PRO A 1 96 ? 1.413 -8.318 6.632 1.00 89.38 96 PRO A O 1
ATOM 683 N N . GLY A 1 97 ? 2.802 -6.832 7.593 1.00 89.56 97 GLY A N 1
ATOM 684 C CA . GLY A 1 97 ? 4.023 -7.345 6.969 1.00 89.56 97 GLY A CA 1
ATOM 685 C C . GLY A 1 97 ? 4.278 -6.853 5.543 1.00 89.56 97 GLY A C 1
ATOM 686 O O . GLY A 1 97 ? 5.238 -7.319 4.929 1.00 89.56 97 GLY A O 1
ATOM 687 N N . SER A 1 98 ? 3.470 -5.921 5.019 1.00 94.06 98 SER A N 1
ATOM 688 C CA . SER A 1 98 ? 3.703 -5.326 3.702 1.00 94.06 98 SER A CA 1
ATOM 689 C C . SER A 1 98 ? 5.135 -4.794 3.561 1.00 94.06 98 SER A C 1
ATOM 691 O O . SER A 1 98 ? 5.587 -4.005 4.395 1.00 94.06 98 SER A O 1
ATOM 693 N N . PRO A 1 99 ? 5.857 -5.161 2.486 1.00 95.69 99 PRO A N 1
ATOM 694 C CA . PRO A 1 99 ? 7.197 -4.640 2.231 1.00 95.69 99 PRO A CA 1
ATOM 695 C C . PRO A 1 99 ? 7.194 -3.156 1.824 1.00 95.69 99 PRO A C 1
ATOM 697 O O . PRO A 1 99 ? 8.259 -2.549 1.754 1.00 95.69 99 PRO A O 1
ATOM 700 N N . ALA A 1 100 ? 6.025 -2.572 1.537 1.00 96.00 100 ALA A N 1
ATOM 701 C CA . ALA A 1 100 ? 5.883 -1.159 1.193 1.00 96.00 100 ALA A CA 1
ATOM 702 C C . ALA A 1 100 ? 5.884 -0.229 2.420 1.00 96.00 100 ALA A C 1
ATOM 704 O O . ALA A 1 100 ? 6.129 0.970 2.259 1.00 96.00 100 ALA A O 1
ATOM 705 N N . PHE A 1 101 ? 5.659 -0.777 3.619 1.00 93.50 101 PHE A N 1
ATOM 706 C CA . PHE A 1 101 ? 5.636 -0.030 4.874 1.00 93.50 101 PHE A CA 1
ATOM 707 C C . PHE A 1 101 ? 7.014 0.586 5.176 1.00 93.50 101 PHE A C 1
ATOM 709 O O . PHE A 1 101 ? 8.031 -0.114 5.183 1.00 93.50 101 PHE A O 1
ATOM 716 N N . ASN A 1 102 ? 7.064 1.893 5.429 1.00 93.81 102 ASN A N 1
ATOM 717 C CA . ASN A 1 102 ? 8.252 2.702 5.697 1.00 93.81 102 ASN A CA 1
ATOM 718 C C . ASN A 1 102 ? 9.360 2.611 4.620 1.00 93.81 102 ASN A C 1
ATOM 720 O O . ASN A 1 102 ? 10.554 2.826 4.885 1.00 93.81 102 ASN A O 1
ATOM 724 N N . ALA A 1 103 ? 8.996 2.271 3.380 1.00 95.88 103 ALA A N 1
ATOM 725 C CA . ALA A 1 103 ? 9.951 1.957 2.317 1.00 95.88 103 ALA A CA 1
ATOM 726 C C . ALA A 1 103 ? 10.164 3.083 1.278 1.00 95.88 103 ALA A C 1
ATOM 728 O O . ALA A 1 103 ? 11.138 3.014 0.513 1.00 95.88 103 ALA A O 1
ATOM 729 N N . GLY A 1 104 ? 9.344 4.140 1.257 1.00 95.81 104 GLY A N 1
ATOM 730 C CA . GLY A 1 104 ? 9.356 5.195 0.226 1.00 95.81 104 GLY A CA 1
ATOM 731 C C . GLY A 1 104 ? 10.326 6.347 0.526 1.00 95.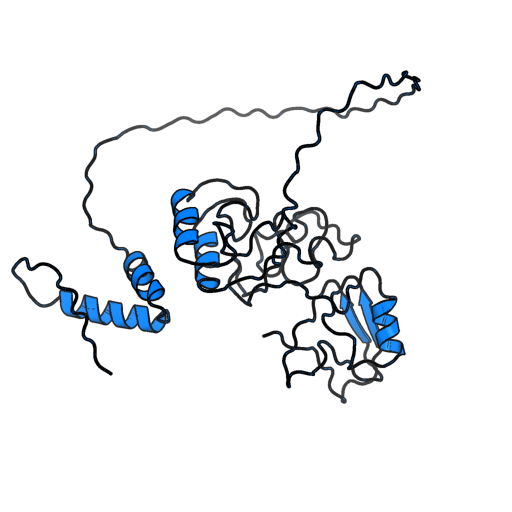81 104 GLY A C 1
ATOM 732 O O . GLY A 1 104 ? 10.608 6.607 1.672 1.00 95.81 104 GLY A O 1
ATOM 733 N N . ASP A 1 105 ? 10.949 6.990 -0.465 1.00 95.31 105 ASP A N 1
ATOM 734 C CA . ASP A 1 105 ? 12.104 7.932 -0.405 1.00 95.31 105 ASP A CA 1
ATOM 735 C C . ASP A 1 105 ? 12.433 8.598 0.966 1.00 95.31 105 ASP A C 1
ATOM 737 O O . ASP A 1 105 ? 11.627 9.376 1.471 1.00 95.31 105 ASP A O 1
ATOM 741 N N . PRO A 1 106 ? 13.619 8.358 1.584 1.00 92.38 106 PRO A N 1
ATOM 742 C CA . PRO A 1 106 ? 13.939 8.931 2.899 1.00 92.38 106 PRO A CA 1
ATOM 743 C C . PRO A 1 106 ? 14.197 10.441 2.846 1.00 92.38 106 PRO A C 1
ATOM 745 O O . PRO A 1 106 ? 14.289 11.080 3.891 1.00 92.38 106 PRO A O 1
ATOM 748 N N . ALA A 1 107 ? 14.378 11.011 1.651 1.00 91.56 107 ALA A N 1
ATOM 749 C CA . ALA A 1 107 ? 14.527 12.448 1.479 1.00 91.56 107 ALA A CA 1
ATOM 750 C C . ALA A 1 107 ? 13.184 13.183 1.579 1.00 91.56 107 ALA A C 1
ATOM 752 O O . ALA A 1 107 ? 13.179 14.399 1.780 1.00 91.56 107 ALA A O 1
ATOM 753 N N . ILE A 1 108 ? 12.059 12.469 1.454 1.00 87.12 108 ILE A N 1
ATOM 754 C CA . ILE A 1 108 ? 10.737 13.033 1.702 1.00 87.12 108 ILE A CA 1
ATOM 755 C C . ILE A 1 108 ? 10.546 13.101 3.213 1.00 87.12 108 ILE A C 1
ATOM 757 O O . ILE A 1 108 ? 10.181 12.136 3.876 1.00 87.12 108 ILE A O 1
ATOM 761 N N . VAL A 1 109 ? 10.844 14.280 3.746 1.00 79.44 109 VAL A N 1
ATOM 762 C CA . VAL A 1 109 ? 10.535 14.656 5.119 1.00 79.44 109 VAL A CA 1
ATOM 763 C C . VAL A 1 109 ? 9.387 15.644 5.048 1.00 79.44 109 VAL A C 1
ATOM 765 O O . VAL A 1 109 ? 9.564 16.784 4.614 1.00 79.44 109 VAL A O 1
ATOM 768 N N . VAL A 1 110 ? 8.208 15.197 5.457 1.00 76.62 110 VAL A N 1
ATOM 769 C CA . VAL A 1 110 ? 7.022 16.044 5.537 1.00 76.62 110 VAL A CA 1
ATOM 770 C C . VAL A 1 110 ? 6.933 16.591 6.962 1.00 76.62 110 VAL A C 1
ATOM 772 O O . VAL A 1 110 ? 6.992 15.835 7.923 1.00 76.62 110 VAL A O 1
ATOM 775 N N . ASN A 1 111 ? 6.828 17.914 7.107 1.00 59.72 111 ASN A N 1
ATOM 776 C CA . ASN A 1 111 ? 6.595 18.587 8.391 1.00 59.72 111 ASN A CA 1
ATOM 777 C C . ASN A 1 111 ? 5.205 19.246 8.363 1.00 59.72 111 ASN A C 1
ATOM 779 O O . ASN A 1 111 ? 5.105 20.463 8.194 1.00 59.72 111 ASN A O 1
ATOM 783 N N . GLY A 1 112 ? 4.134 18.457 8.479 1.00 64.38 112 GLY A N 1
ATOM 784 C CA . GLY A 1 112 ? 2.756 18.957 8.568 1.00 64.38 112 GLY A CA 1
ATOM 785 C C . GLY A 1 112 ? 1.775 18.322 7.577 1.00 64.38 112 GLY A C 1
ATOM 786 O O . GLY A 1 112 ? 1.960 17.185 7.165 1.00 64.38 112 GLY A O 1
ATOM 787 N N . ALA A 1 113 ? 0.733 19.090 7.222 1.00 67.12 113 ALA A N 1
ATOM 788 C CA . ALA A 1 113 ? -0.515 18.688 6.554 1.00 67.12 113 ALA A CA 1
ATOM 789 C C . ALA A 1 113 ? -0.392 18.247 5.076 1.00 67.12 113 ALA A C 1
ATOM 791 O O . ALA A 1 113 ? -1.166 18.695 4.226 1.00 67.12 113 ALA A O 1
ATOM 792 N N . GLU A 1 114 ? 0.573 17.389 4.747 1.00 89.12 114 GLU A N 1
ATOM 793 C CA . GLU A 1 114 ? 0.440 16.538 3.566 1.00 89.12 114 GLU A CA 1
ATOM 794 C C . GLU A 1 114 ? -0.150 15.212 4.003 1.00 89.12 114 GLU A C 1
ATOM 796 O O . GLU A 1 114 ? 0.266 14.617 4.999 1.00 89.12 114 GLU A O 1
ATOM 801 N N . TYR A 1 115 ? -1.126 14.770 3.231 1.00 91.88 115 TYR A N 1
ATOM 802 C CA . TYR A 1 115 ? -1.872 13.571 3.520 1.00 91.88 115 TYR A CA 1
ATOM 803 C C . TYR A 1 115 ? -1.646 12.530 2.433 1.00 91.88 115 TYR A C 1
ATOM 805 O O . TYR A 1 115 ? -1.223 12.848 1.311 1.00 91.88 115 TYR A O 1
ATOM 813 N N . ASP A 1 116 ? -1.930 11.276 2.747 1.00 94.12 116 ASP A N 1
ATOM 814 C CA . ASP A 1 116 ? -2.085 10.263 1.718 1.00 94.12 116 ASP A CA 1
ATOM 815 C C . ASP A 1 116 ? -3.361 10.504 0.881 1.00 94.12 116 ASP A C 1
ATOM 817 O O . ASP A 1 116 ? -4.019 11.546 0.978 1.00 94.12 116 ASP A O 1
ATOM 821 N N . GLN A 1 117 ? -3.698 9.578 -0.019 1.00 94.62 117 GLN A N 1
ATOM 822 C CA . GLN A 1 117 ? -4.839 9.756 -0.921 1.00 94.62 117 GLN A CA 1
ATOM 823 C C . GLN A 1 117 ? -6.192 9.909 -0.192 1.00 94.62 117 GLN A C 1
ATOM 825 O O . GLN A 1 117 ? -7.144 10.426 -0.781 1.00 94.62 117 GLN A O 1
ATOM 830 N N . ARG A 1 118 ? -6.283 9.508 1.080 1.00 93.00 118 ARG A N 1
ATOM 831 C CA . ARG A 1 118 ? -7.474 9.639 1.924 1.00 93.00 118 ARG A CA 1
ATOM 832 C C . ARG A 1 118 ? -7.674 11.056 2.469 1.00 93.00 118 ARG A C 1
ATOM 834 O O . ARG A 1 118 ? -8.779 11.397 2.874 1.00 93.00 118 ARG A O 1
ATOM 841 N N . GLY A 1 119 ? -6.666 11.923 2.400 1.00 91.62 119 GLY A N 1
ATOM 842 C CA . GLY A 1 119 ? -6.800 13.329 2.781 1.00 91.62 119 GLY A CA 1
ATOM 843 C C . GLY A 1 119 ? -6.671 13.583 4.287 1.00 91.62 119 GLY A C 1
ATOM 844 O O . GLY A 1 119 ? -5.969 12.868 4.992 1.00 91.62 119 GLY A O 1
ATOM 845 N N . ALA A 1 120 ? -7.282 14.667 4.773 1.00 89.75 120 ALA A N 1
ATOM 846 C CA . ALA A 1 120 ? -7.033 15.164 6.127 1.00 89.75 120 ALA A CA 1
ATOM 847 C C . ALA A 1 120 ? -7.315 14.114 7.213 1.00 89.75 120 ALA A C 1
ATOM 849 O O . ALA A 1 120 ? -8.377 13.507 7.207 1.00 89.75 120 ALA A O 1
ATOM 850 N N . GLY A 1 121 ? -6.365 13.946 8.138 1.00 85.75 121 GLY A N 1
ATOM 851 C CA . GLY A 1 121 ? -6.374 12.881 9.151 1.00 85.75 121 GLY A CA 1
ATOM 852 C C . GLY A 1 121 ? -5.398 11.743 8.840 1.00 85.75 121 GLY A C 1
ATOM 853 O O . GLY A 1 121 ? -4.938 11.083 9.759 1.00 85.75 121 GLY A O 1
ATOM 854 N N . TYR A 1 122 ? -4.988 11.596 7.576 1.00 89.75 122 TYR A N 1
ATOM 855 C CA . TYR A 1 122 ? -4.073 10.543 7.135 1.00 89.75 122 TYR A CA 1
ATOM 856 C C . TYR A 1 122 ? -2.729 11.131 6.740 1.00 89.75 122 TYR A C 1
ATOM 858 O O . TYR A 1 122 ? -2.470 11.371 5.560 1.00 89.75 122 TYR A O 1
ATOM 866 N N . GLU A 1 123 ? -1.899 11.455 7.728 1.00 90.75 123 GLU A N 1
ATOM 867 C CA . GLU A 1 123 ? -0.596 12.083 7.509 1.00 90.75 123 GLU A CA 1
ATOM 868 C C . GLU A 1 123 ? 0.247 11.262 6.540 1.00 90.75 123 GLU A C 1
ATOM 870 O O . GLU A 1 123 ? 0.204 10.037 6.556 1.00 90.75 123 GLU A O 1
ATOM 875 N N . ARG A 1 124 ? 1.019 11.935 5.682 1.00 91.88 124 ARG A N 1
ATOM 876 C CA . ARG A 1 124 ? 1.853 11.259 4.685 1.00 91.88 124 ARG A CA 1
ATOM 877 C C . ARG A 1 124 ? 3.136 10.662 5.266 1.00 91.88 124 ARG A C 1
ATOM 879 O O . ARG A 1 124 ? 3.761 9.869 4.583 1.00 91.88 124 ARG A O 1
ATOM 886 N N . VAL A 1 125 ? 3.545 11.064 6.471 1.00 90.62 125 VAL A N 1
ATOM 887 C CA . VAL A 1 125 ? 4.664 10.477 7.229 1.00 90.62 125 VAL A CA 1
ATOM 888 C C . VAL A 1 125 ? 4.164 10.210 8.642 1.00 90.62 125 VAL A C 1
ATOM 890 O O . VAL A 1 125 ? 4.284 11.076 9.504 1.00 90.62 125 VAL A O 1
ATOM 893 N N . ALA A 1 126 ? 3.605 9.028 8.884 1.00 85.50 126 ALA A N 1
ATOM 894 C CA . ALA A 1 126 ? 3.016 8.717 10.187 1.00 85.50 126 ALA A CA 1
ATOM 895 C C . ALA A 1 126 ? 3.993 7.982 11.118 1.00 85.50 126 ALA A C 1
ATOM 897 O O . ALA A 1 126 ? 4.125 8.311 12.297 1.00 85.50 126 ALA A O 1
ATOM 898 N N . VAL A 1 127 ? 4.746 7.009 10.587 1.00 83.38 127 VAL A N 1
ATOM 899 C CA . VAL A 1 127 ? 5.628 6.138 11.391 1.00 83.38 127 VAL A CA 1
ATOM 900 C C . VAL A 1 127 ? 7.083 6.225 10.932 1.00 83.38 127 VAL A C 1
ATOM 902 O O . VAL A 1 127 ? 7.762 5.223 10.749 1.00 83.38 127 VAL A O 1
ATOM 905 N N . GLY A 1 128 ? 7.600 7.447 10.801 1.00 87.38 128 GLY A N 1
ATOM 906 C CA . GLY A 1 128 ? 9.021 7.725 10.568 1.00 87.38 128 GLY A CA 1
ATOM 907 C C . GLY A 1 128 ? 9.364 8.105 9.130 1.00 87.38 128 GLY A C 1
ATOM 908 O O . GLY A 1 128 ? 10.002 9.138 8.926 1.00 87.38 128 GLY A O 1
ATOM 909 N N . ARG A 1 129 ? 8.960 7.311 8.138 1.00 90.88 129 ARG A N 1
ATOM 910 C CA . ARG A 1 129 ? 9.208 7.551 6.709 1.00 90.88 129 ARG A CA 1
ATOM 911 C C . ARG A 1 129 ? 7.949 7.224 5.916 1.00 90.88 129 ARG A C 1
ATOM 913 O O . ARG A 1 129 ? 7.183 6.377 6.340 1.00 90.88 129 ARG A O 1
ATOM 920 N N . ILE A 1 130 ? 7.785 7.860 4.757 1.00 93.62 130 ILE A N 1
ATOM 921 C CA . ILE A 1 130 ? 6.663 7.534 3.879 1.00 93.62 130 ILE A CA 1
ATOM 922 C C . ILE A 1 130 ? 6.671 6.045 3.489 1.00 93.62 130 ILE A C 1
ATOM 924 O O . ILE A 1 130 ? 7.723 5.422 3.271 1.00 93.62 130 ILE A O 1
ATOM 928 N N . ASP A 1 131 ? 5.485 5.511 3.286 1.00 95.75 131 ASP A N 1
ATOM 929 C CA . ASP A 1 131 ? 5.235 4.255 2.614 1.00 95.75 131 ASP A CA 1
ATOM 930 C C . ASP A 1 131 ? 5.392 4.412 1.095 1.00 95.75 131 ASP A C 1
ATOM 932 O O . ASP A 1 131 ? 5.315 5.500 0.504 1.00 95.75 131 ASP A O 1
ATOM 936 N N . ILE A 1 132 ? 5.622 3.289 0.419 1.00 97.31 132 ILE A N 1
ATOM 937 C CA . ILE A 1 132 ? 5.513 3.229 -1.040 1.00 97.31 132 ILE A CA 1
ATOM 938 C C . ILE A 1 132 ? 4.033 3.075 -1.394 1.00 97.31 132 ILE A C 1
ATOM 940 O O . ILE A 1 132 ? 3.405 2.103 -0.995 1.00 97.31 132 ILE A O 1
ATOM 944 N N . GLY A 1 133 ? 3.491 3.965 -2.226 1.00 95.62 133 GLY A N 1
ATOM 945 C CA . GLY A 1 133 ? 2.131 3.847 -2.751 1.00 95.62 133 GLY A CA 1
ATOM 946 C C . GLY A 1 133 ? 1.239 5.048 -2.449 1.00 95.62 133 GLY A C 1
ATOM 947 O O . GLY A 1 133 ? 1.702 6.155 -2.185 1.00 95.62 133 GLY A O 1
ATOM 948 N N . ALA A 1 134 ? -0.070 4.845 -2.583 1.00 94.62 134 ALA A N 1
ATOM 949 C CA . ALA A 1 134 ? -1.077 5.891 -2.389 1.00 94.62 134 ALA A CA 1
ATOM 950 C C . ALA A 1 134 ? -1.625 5.958 -0.952 1.00 94.62 134 ALA A C 1
ATOM 952 O O . ALA A 1 134 ? -2.248 6.956 -0.594 1.00 94.62 134 ALA A O 1
ATOM 953 N N . TYR A 1 135 ? -1.378 4.909 -0.169 1.00 94.75 135 TYR A N 1
ATOM 954 C CA . TYR A 1 135 ? -1.808 4.729 1.211 1.00 94.75 135 TYR A CA 1
ATOM 955 C C . TYR A 1 135 ? -0.591 4.823 2.136 1.00 94.75 135 TYR A C 1
ATOM 957 O O . TYR A 1 135 ? 0.437 4.224 1.825 1.00 94.75 135 TYR A O 1
ATOM 965 N N . GLU A 1 136 ? -0.734 5.547 3.242 1.00 93.56 136 GLU A N 1
ATOM 966 C CA . GLU A 1 136 ? 0.216 5.625 4.352 1.00 93.56 136 GLU A CA 1
ATOM 967 C C . GLU A 1 136 ? -0.407 4.972 5.589 1.00 93.56 136 GLU A C 1
ATOM 969 O O . GLU A 1 136 ? -1.399 5.454 6.139 1.00 93.56 136 GLU A O 1
ATOM 974 N N . ALA A 1 137 ? 0.172 3.889 6.079 1.00 91.19 137 ALA A N 1
ATOM 975 C CA . ALA A 1 137 ? -0.232 3.307 7.342 1.00 91.19 137 ALA A CA 1
ATOM 976 C C . ALA A 1 137 ? 0.036 4.289 8.492 1.00 91.19 137 ALA A C 1
ATOM 978 O O . ALA A 1 137 ? 1.178 4.625 8.796 1.00 91.19 137 ALA A O 1
ATOM 979 N N . GLN A 1 138 ? -1.037 4.708 9.168 1.00 89.12 138 GLN A N 1
ATOM 980 C CA . GLN A 1 138 ? -0.972 5.694 10.253 1.00 89.12 138 GLN A CA 1
ATOM 981 C C . GLN A 1 138 ? -0.333 5.141 11.542 1.00 89.12 138 GLN A C 1
ATOM 983 O O . GLN A 1 138 ? -0.034 5.877 12.479 1.00 89.12 138 GLN A O 1
ATOM 988 N N . GLY A 1 139 ? -0.079 3.831 11.584 1.00 84.81 139 GLY A N 1
ATOM 989 C CA . GLY A 1 139 ? 0.483 3.116 12.720 1.00 84.81 139 GLY A CA 1
ATOM 990 C C . GLY A 1 139 ? 1.176 1.824 12.314 1.00 84.81 139 GLY A C 1
ATOM 991 O O . GLY A 1 139 ? 1.279 1.478 11.137 1.00 84.81 139 GLY A O 1
ATOM 992 N N . ALA A 1 140 ? 1.653 1.076 13.308 1.00 79.81 140 ALA A N 1
ATOM 993 C CA . ALA A 1 140 ? 2.185 -0.257 13.062 1.00 79.81 140 ALA A CA 1
ATOM 994 C C . ALA A 1 140 ? 1.055 -1.192 12.599 1.00 79.81 140 ALA A C 1
ATOM 996 O O . ALA A 1 140 ? 0.155 -1.518 13.373 1.00 79.81 140 ALA A O 1
ATOM 997 N N . VAL A 1 141 ? 1.129 -1.667 11.354 1.00 77.88 141 VAL A N 1
ATOM 998 C CA . VAL A 1 141 ? 0.117 -2.566 10.782 1.00 77.88 141 VAL A CA 1
ATOM 999 C C . VAL A 1 141 ? 0.245 -3.958 11.406 1.00 77.88 141 VAL A C 1
ATOM 1001 O O . VAL A 1 141 ? 1.061 -4.781 10.988 1.00 77.88 141 VAL A O 1
ATOM 1004 N N . THR A 1 142 ? -0.541 -4.212 12.452 1.00 82.50 142 THR A N 1
ATOM 1005 C CA . THR A 1 142 ? -0.536 -5.488 13.196 1.00 82.50 142 THR A CA 1
ATOM 1006 C C . THR A 1 142 ? -1.778 -6.344 12.958 1.00 82.50 142 THR A C 1
ATOM 1008 O O . THR A 1 142 ? -1.810 -7.493 13.396 1.00 82.50 142 THR A O 1
ATOM 1011 N N . ALA A 1 143 ? -2.767 -5.799 12.252 1.00 83.31 143 ALA A N 1
ATOM 1012 C CA . ALA A 1 143 ? -3.986 -6.464 11.811 1.00 83.31 143 ALA A CA 1
ATOM 1013 C C . ALA A 1 143 ? -4.364 -5.967 10.409 1.00 83.31 143 ALA A C 1
ATOM 1015 O O . ALA A 1 143 ? -3.905 -4.902 9.988 1.00 83.31 143 ALA A O 1
ATOM 1016 N N . ALA A 1 144 ? -5.142 -6.754 9.669 1.00 90.00 144 ALA A N 1
ATOM 1017 C CA . ALA A 1 144 ? -5.686 -6.299 8.397 1.00 90.00 144 ALA A CA 1
ATOM 1018 C C . ALA A 1 144 ? -6.844 -5.305 8.635 1.00 90.00 144 ALA A C 1
ATOM 1020 O O . ALA A 1 144 ? -7.497 -5.383 9.676 1.00 90.00 144 ALA A O 1
ATOM 1021 N N . PRO A 1 145 ? -7.126 -4.384 7.697 1.00 91.38 145 PRO A N 1
ATOM 1022 C CA . PRO A 1 145 ? -8.267 -3.479 7.819 1.00 91.38 145 PRO A CA 1
ATOM 1023 C C . PRO A 1 145 ? -9.579 -4.244 8.031 1.00 91.38 145 PRO A C 1
ATOM 1025 O O . PRO A 1 145 ? -9.879 -5.194 7.299 1.00 91.38 145 PRO A O 1
ATOM 1028 N N . GLY A 1 146 ? -10.327 -3.835 9.059 1.00 93.56 146 GLY A N 1
ATOM 1029 C CA . GLY A 1 146 ? -11.585 -4.453 9.487 1.00 93.56 146 GLY A CA 1
ATOM 1030 C C . GLY A 1 146 ? -11.448 -5.737 10.322 1.00 93.56 146 GLY A C 1
ATOM 1031 O O . GLY A 1 146 ? -12.434 -6.165 10.911 1.00 93.56 146 GLY A O 1
ATOM 1032 N N . ASP A 1 147 ? -10.263 -6.347 10.412 1.00 94.19 147 ASP A N 1
ATOM 1033 C CA . ASP A 1 147 ? -9.999 -7.568 11.198 1.00 94.19 147 ASP A CA 1
ATOM 1034 C C . ASP A 1 147 ? -9.576 -7.196 12.631 1.00 94.19 147 ASP A C 1
ATOM 1036 O O . ASP A 1 147 ? -8.401 -7.226 13.011 1.00 94.19 147 ASP A O 1
ATOM 1040 N N . TYR A 1 148 ? -10.545 -6.745 13.422 1.00 94.12 148 TYR A N 1
ATOM 1041 C CA . TYR A 1 148 ? -10.324 -6.200 14.761 1.00 94.12 148 TYR A CA 1
ATOM 1042 C C . TYR A 1 148 ? -10.024 -7.259 15.813 1.00 94.12 148 TYR A C 1
ATOM 1044 O O . TYR A 1 148 ? -9.333 -6.975 16.797 1.00 94.12 148 TYR A O 1
ATOM 1052 N N . ASN A 1 149 ? -10.495 -8.489 15.614 1.00 92.88 149 ASN A N 1
ATOM 1053 C CA . ASN A 1 149 ? -10.160 -9.608 16.488 1.00 92.88 149 ASN A CA 1
ATOM 1054 C C . ASN A 1 149 ? -8.854 -10.323 16.071 1.00 92.88 149 ASN A C 1
ATOM 1056 O O . ASN A 1 149 ? -8.309 -11.096 16.866 1.00 92.88 149 ASN A O 1
ATOM 1060 N N . ARG A 1 150 ? -8.312 -9.997 14.887 1.00 91.69 150 ARG A N 1
ATOM 1061 C CA . ARG A 1 150 ? -7.040 -10.482 14.330 1.00 91.69 150 ARG A CA 1
ATOM 1062 C C . ARG A 1 150 ? -7.040 -11.974 14.022 1.00 91.69 150 ARG A C 1
ATOM 1064 O O . ARG A 1 150 ? -6.009 -12.640 14.177 1.00 91.69 150 ARG A O 1
ATOM 1071 N N . ASP A 1 151 ? -8.187 -12.511 13.625 1.00 90.38 151 ASP A N 1
ATOM 1072 C CA . ASP A 1 151 ? -8.341 -13.913 13.242 1.00 90.38 151 ASP A CA 1
ATOM 1073 C C . ASP A 1 151 ? -8.085 -14.164 11.744 1.00 90.38 151 ASP A C 1
ATOM 1075 O O . ASP A 1 151 ? -8.037 -15.319 11.305 1.00 90.38 151 ASP A O 1
ATOM 1079 N N . GLY A 1 152 ? -7.811 -13.102 10.980 1.00 90.00 152 GLY A N 1
ATOM 1080 C CA . GLY A 1 152 ? -7.537 -13.150 9.549 1.00 90.00 152 GLY A CA 1
ATOM 1081 C C . GLY A 1 152 ? -8.793 -13.104 8.679 1.00 90.00 152 GLY A C 1
ATOM 1082 O O . GLY A 1 152 ? -8.676 -13.257 7.457 1.00 90.00 152 GLY A O 1
ATOM 1083 N N . ALA A 1 153 ? -9.979 -12.905 9.253 1.00 92.12 153 ALA A N 1
ATOM 1084 C CA . ALA A 1 153 ? -11.234 -12.813 8.525 1.00 92.12 153 ALA A CA 1
ATOM 1085 C C . ALA A 1 153 ? -12.115 -11.687 9.066 1.00 92.12 153 ALA A C 1
ATOM 1087 O O . ALA A 1 153 ? -12.568 -11.741 10.197 1.00 92.12 153 ALA A O 1
ATOM 1088 N N . VAL A 1 154 ? -12.492 -10.738 8.212 1.00 95.12 154 VAL A N 1
ATOM 1089 C CA . VAL A 1 154 ? -13.419 -9.668 8.602 1.00 95.12 154 VAL A CA 1
ATOM 1090 C C . VAL A 1 154 ? -14.838 -10.207 8.608 1.00 95.12 154 VAL A C 1
ATOM 1092 O O . VAL A 1 154 ? -15.418 -10.515 7.563 1.00 95.12 154 VAL A O 1
ATOM 1095 N N . ASN A 1 155 ? -15.410 -10.351 9.790 1.00 94.94 155 ASN A N 1
ATOM 1096 C CA . ASN A 1 155 ? -16.708 -10.965 9.979 1.00 94.94 155 ASN A CA 1
ATOM 1097 C C . ASN A 1 155 ? -17.463 -10.356 11.174 1.00 94.94 155 ASN A C 1
ATOM 1099 O O . ASN A 1 155 ? -17.116 -9.304 11.706 1.00 94.94 155 ASN A O 1
ATOM 1103 N N . ALA A 1 156 ? -18.574 -10.979 11.572 1.00 95.38 156 ALA A N 1
ATOM 1104 C CA . ALA A 1 156 ? -19.427 -10.458 12.641 1.00 95.38 156 ALA A CA 1
ATOM 1105 C C . ALA A 1 156 ? -18.728 -10.408 14.015 1.00 95.38 156 ALA A C 1
ATOM 1107 O O . ALA A 1 156 ? -19.148 -9.645 14.883 1.00 95.38 156 ALA A O 1
ATOM 1108 N N . ALA A 1 157 ? -17.677 -11.203 14.227 1.00 94.81 157 ALA A N 1
ATOM 1109 C CA . ALA A 1 157 ? -16.887 -11.158 15.449 1.00 94.81 157 ALA A CA 1
ATOM 1110 C C . ALA A 1 157 ? -16.125 -9.828 15.582 1.00 94.81 157 ALA A C 1
ATOM 1112 O O . ALA A 1 157 ? -16.083 -9.269 16.677 1.00 94.81 157 ALA A O 1
ATOM 1113 N N . ASP A 1 158 ? -15.613 -9.261 14.491 1.00 96.25 158 ASP A N 1
ATOM 1114 C CA . ASP A 1 158 ? -14.899 -7.977 14.515 1.00 96.25 158 ASP A CA 1
ATOM 1115 C C . ASP A 1 158 ? -15.811 -6.813 14.882 1.00 96.25 158 ASP A C 1
ATOM 1117 O O . ASP A 1 158 ? -15.432 -5.950 15.671 1.00 96.25 158 ASP A O 1
ATOM 1121 N N . TYR A 1 159 ? -17.059 -6.841 14.406 1.00 95.44 159 TYR A N 1
ATOM 1122 C CA . TYR A 1 159 ? -18.068 -5.860 14.800 1.00 95.44 159 TYR A CA 1
ATOM 1123 C C . TYR A 1 159 ? -18.249 -5.808 16.321 1.00 95.44 159 TYR A C 1
ATOM 1125 O O . TYR A 1 159 ? -18.412 -4.728 16.887 1.00 95.44 159 TYR A O 1
ATOM 1133 N N . THR A 1 160 ? -18.197 -6.960 17.001 1.00 96.62 160 THR A N 1
ATOM 1134 C CA . THR A 1 160 ? -18.307 -6.971 18.466 1.00 96.62 160 THR A CA 1
ATOM 1135 C C . THR A 1 160 ? -17.109 -6.312 19.138 1.00 96.62 160 THR A C 1
ATOM 1137 O O . THR A 1 160 ? -17.307 -5.605 20.118 1.00 96.62 160 THR A O 1
ATOM 1140 N N . VAL A 1 161 ? -15.902 -6.445 18.574 1.00 97.19 161 VAL A N 1
ATOM 1141 C CA . VAL A 1 161 ? -14.714 -5.735 19.070 1.00 97.19 161 VAL A CA 1
ATOM 1142 C C . VAL A 1 161 ? -14.891 -4.229 18.903 1.00 97.19 161 VAL A C 1
ATOM 1144 O O . VAL A 1 161 ? -14.748 -3.501 19.880 1.00 97.19 161 VAL A O 1
ATOM 1147 N N . TRP A 1 162 ? -15.274 -3.770 17.707 1.00 97.12 162 TRP A N 1
ATOM 1148 C CA . TRP A 1 162 ? -15.539 -2.353 17.444 1.00 97.12 162 TRP A CA 1
ATOM 1149 C C . TRP A 1 162 ? -16.566 -1.776 18.411 1.00 97.12 162 TRP A C 1
ATOM 1151 O O . TRP A 1 162 ? -16.264 -0.835 19.142 1.00 97.12 162 TRP A O 1
ATOM 1161 N N . ARG A 1 163 ? -17.745 -2.397 18.484 1.00 97.44 163 ARG A N 1
ATOM 1162 C CA . ARG A 1 163 ? -18.854 -1.934 19.320 1.00 97.44 163 ARG A CA 1
ATOM 1163 C C . ARG A 1 163 ? -18.459 -1.850 20.791 1.00 97.44 163 ARG A C 1
ATOM 1165 O O . ARG A 1 163 ? -18.803 -0.880 21.458 1.00 97.44 163 ARG A O 1
ATOM 1172 N N . ASP A 1 164 ? -17.757 -2.857 21.301 1.00 97.31 164 ASP A N 1
ATOM 1173 C CA . ASP A 1 164 ? -17.381 -2.918 22.714 1.00 97.31 164 ASP A CA 1
ATOM 1174 C C . ASP A 1 164 ? -16.272 -1.901 23.066 1.00 97.31 164 ASP A C 1
ATOM 1176 O O . ASP A 1 164 ? -16.060 -1.606 24.243 1.00 97.31 164 ASP A O 1
ATOM 1180 N N . THR A 1 165 ? -15.592 -1.339 22.059 1.00 96.75 165 THR A N 1
ATOM 1181 C CA . THR A 1 165 ? -14.555 -0.302 22.208 1.00 96.75 165 THR A CA 1
ATOM 1182 C C . THR A 1 165 ? -14.931 1.055 21.604 1.00 96.75 165 THR A C 1
ATOM 1184 O O . THR A 1 165 ? -14.071 1.927 21.515 1.00 96.75 165 THR A O 1
ATOM 1187 N N . LEU A 1 166 ? -16.191 1.262 21.212 1.00 97.25 166 LEU A N 1
ATOM 1188 C CA . LEU A 1 166 ? -16.654 2.515 20.611 1.00 97.25 166 LEU A CA 1
ATOM 1189 C C . LEU A 1 166 ? -16.387 3.717 21.534 1.00 97.25 166 LEU A C 1
ATOM 1191 O O . LEU A 1 166 ? -16.567 3.631 22.750 1.00 97.25 166 LEU A O 1
ATOM 1195 N N . ASP A 1 167 ? -15.965 4.832 20.938 1.00 96.31 167 ASP A N 1
ATOM 1196 C CA . ASP A 1 167 ? -15.598 6.093 21.591 1.00 96.31 167 ASP A CA 1
ATOM 1197 C C . ASP A 1 167 ? -14.402 5.978 22.555 1.00 96.31 167 ASP A C 1
ATOM 1199 O O . ASP A 1 167 ? -14.256 6.754 23.505 1.00 96.31 167 ASP A O 1
ATOM 1203 N N . THR A 1 168 ? -13.510 5.012 22.312 1.00 96.88 168 THR A N 1
ATOM 1204 C CA . THR A 1 168 ? -12.245 4.880 23.046 1.00 96.88 168 THR A CA 1
ATOM 1205 C C . THR A 1 168 ? -11.050 5.285 22.189 1.00 96.88 168 THR A C 1
ATOM 1207 O O . THR A 1 168 ? -11.060 5.160 20.968 1.00 96.88 168 THR A O 1
ATOM 1210 N N . ALA A 1 169 ? -9.994 5.779 22.839 1.00 94.31 169 ALA A N 1
ATOM 1211 C CA . ALA A 1 169 ? -8.725 6.030 22.167 1.00 94.31 169 ALA A CA 1
ATOM 1212 C C . ALA A 1 169 ? -7.957 4.716 21.963 1.00 94.31 169 ALA A C 1
ATOM 1214 O O . ALA A 1 169 ? -7.878 3.886 22.876 1.00 94.31 169 ALA A O 1
ATOM 1215 N N . ALA A 1 170 ? -7.318 4.578 20.807 1.00 89.25 170 ALA A N 1
ATOM 1216 C CA . ALA A 1 170 ? -6.435 3.474 20.469 1.00 89.25 170 ALA A CA 1
ATOM 1217 C C . ALA A 1 170 ? -5.101 4.014 19.937 1.00 89.25 170 ALA A C 1
ATOM 1219 O O . ALA A 1 170 ? -4.980 5.172 19.544 1.00 89.25 170 ALA A O 1
ATOM 1220 N N . ALA A 1 171 ? -4.058 3.184 19.949 1.00 86.19 171 ALA A N 1
ATOM 1221 C CA . ALA A 1 171 ? -2.915 3.501 19.100 1.00 86.19 171 ALA A CA 1
ATOM 1222 C C . ALA A 1 171 ? -3.333 3.270 17.632 1.00 86.19 171 ALA A C 1
ATOM 1224 O O . ALA A 1 171 ? -4.024 2.276 17.391 1.00 86.19 171 ALA A O 1
ATOM 1225 N N . PRO A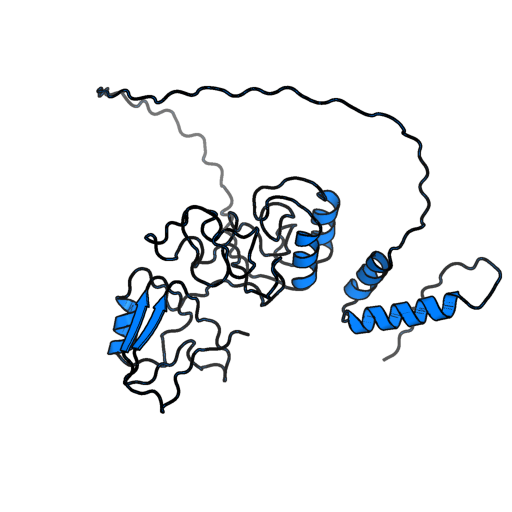 1 172 ? -2.873 4.095 16.676 1.00 85.69 172 PRO A N 1
ATOM 1226 C CA . PRO A 1 172 ? -3.173 3.928 15.257 1.00 85.69 172 PRO A CA 1
ATOM 1227 C C . PRO A 1 172 ? -3.049 2.480 14.769 1.00 85.69 172 PRO A C 1
ATOM 1229 O O . PRO A 1 172 ? -2.005 1.845 14.974 1.00 85.69 172 PRO A O 1
ATOM 1232 N N . LEU A 1 173 ? -4.095 1.964 14.113 1.00 83.94 173 LEU A N 1
ATOM 1233 C CA . LEU A 1 173 ? -4.174 0.592 13.578 1.00 83.94 173 LEU A CA 1
ATOM 1234 C C . LEU A 1 173 ? -4.094 -0.511 14.653 1.00 83.94 173 LEU A C 1
ATOM 1236 O O . LEU A 1 173 ? -3.619 -1.631 14.405 1.00 83.94 173 LEU A O 1
ATOM 1240 N N . THR A 1 174 ? -4.535 -0.212 15.878 1.00 86.75 174 THR A N 1
ATOM 1241 C CA . THR A 1 174 ? -4.634 -1.182 16.979 1.00 86.75 174 THR A CA 1
ATOM 1242 C C . THR A 1 174 ? -6.055 -1.295 17.522 1.00 86.75 174 THR A C 1
ATOM 1244 O O . THR A 1 174 ? -6.852 -0.374 17.420 1.00 86.75 174 THR A O 1
ATOM 1247 N N . GLY A 1 175 ? -6.390 -2.443 18.123 1.00 89.44 175 GLY A N 1
ATOM 1248 C CA . GLY A 1 175 ? -7.773 -2.700 18.534 1.00 89.44 175 GLY A CA 1
ATOM 1249 C C . GLY A 1 175 ? -8.729 -2.616 17.342 1.00 89.44 175 GLY A C 1
ATOM 1250 O O . GLY A 1 175 ? -8.471 -3.258 16.324 1.00 89.44 175 GLY A O 1
ATOM 1251 N N . ALA A 1 176 ? -9.793 -1.825 17.491 1.00 93.88 176 ALA A N 1
ATOM 1252 C CA . ALA A 1 176 ? -10.784 -1.574 16.450 1.00 93.88 176 ALA A CA 1
ATOM 1253 C C . ALA A 1 176 ? -10.599 -0.250 15.692 1.00 93.88 176 ALA A C 1
ATOM 1255 O O . ALA A 1 176 ? -11.508 0.155 14.981 1.00 93.88 176 ALA A O 1
ATOM 1256 N N . ASP A 1 177 ? -9.450 0.409 15.841 1.00 91.56 177 ASP A N 1
ATOM 1257 C CA . ASP A 1 177 ? -9.076 1.587 15.053 1.00 91.56 177 ASP A CA 1
ATOM 1258 C C . ASP A 1 177 ? -8.547 1.119 13.685 1.00 91.56 177 ASP A C 1
ATOM 1260 O O . ASP A 1 177 ? -7.368 0.803 13.520 1.00 91.56 177 ASP A O 1
ATOM 1264 N N . GLY A 1 178 ? -9.460 0.909 12.741 1.00 90.12 178 GLY A N 1
ATOM 1265 C CA . GLY A 1 178 ? -9.204 0.400 11.399 1.00 90.12 178 GLY A CA 1
ATOM 1266 C C . GLY A 1 178 ? -8.788 1.461 10.390 1.00 90.12 178 GLY A C 1
ATOM 1267 O O . GLY A 1 178 ? -8.132 1.098 9.411 1.00 90.12 178 GLY A O 1
ATOM 1268 N N . ASP A 1 179 ? -9.143 2.729 10.598 1.00 88.81 179 ASP A N 1
ATOM 1269 C CA . ASP A 1 179 ? -8.686 3.820 9.732 1.00 88.81 179 ASP A CA 1
ATOM 1270 C C . ASP A 1 179 ? -7.322 4.392 10.176 1.00 88.81 179 ASP A C 1
ATOM 1272 O O . ASP A 1 179 ? -6.515 4.824 9.337 1.00 88.81 179 ASP A O 1
ATOM 1276 N N . GLY A 1 180 ? -6.982 4.219 11.453 1.00 88.06 180 GLY A N 1
ATOM 1277 C CA . GLY A 1 180 ? -5.711 4.589 12.050 1.00 88.06 180 GLY A CA 1
ATOM 1278 C C . GLY A 1 180 ? -5.675 6.020 12.580 1.00 88.06 180 GLY A C 1
ATOM 1279 O O . GLY A 1 180 ? -4.573 6.538 12.775 1.00 88.06 180 GLY A O 1
ATOM 1280 N N . ASP A 1 181 ? -6.820 6.673 12.793 1.00 87.62 181 ASP A N 1
ATOM 1281 C CA . ASP A 1 181 ? -6.895 8.041 13.318 1.00 87.62 181 ASP A CA 1
ATOM 1282 C C . ASP A 1 181 ? -6.643 8.136 14.841 1.00 87.62 181 ASP A C 1
ATOM 1284 O O . ASP A 1 181 ? -6.493 9.232 15.398 1.00 87.62 181 ASP A O 1
ATOM 1288 N N . GLY A 1 182 ? -6.514 6.985 15.512 1.00 89.88 182 GLY A N 1
ATOM 1289 C CA . GLY A 1 182 ? -6.258 6.870 16.945 1.00 89.88 182 GLY A CA 1
ATOM 1290 C C . GLY A 1 182 ? -7.519 6.873 17.813 1.00 89.88 182 GLY A C 1
ATOM 1291 O O . GLY A 1 182 ? -7.409 6.911 19.046 1.00 89.88 182 GLY A O 1
ATOM 1292 N N . GLN A 1 183 ? -8.713 6.834 17.226 1.00 93.12 183 GLN A N 1
ATOM 1293 C CA . GLN A 1 183 ? -9.982 6.743 17.936 1.00 93.12 183 GLN A CA 1
ATOM 1294 C C . GLN A 1 183 ? -10.899 5.701 17.308 1.00 93.12 183 GLN A C 1
ATOM 1296 O O . GLN A 1 183 ? -11.121 5.697 16.113 1.00 93.12 183 GLN A O 1
ATOM 1301 N N . VAL A 1 184 ? -11.531 4.879 18.143 1.00 95.44 184 VAL A N 1
ATOM 1302 C CA . VAL A 1 184 ? -12.542 3.930 17.674 1.00 95.44 184 VAL A CA 1
ATOM 1303 C C . VAL A 1 184 ? -13.872 4.662 17.506 1.00 95.44 184 VAL A C 1
ATOM 1305 O O . VAL A 1 184 ? -14.577 4.920 18.484 1.00 95.44 184 VAL A O 1
ATOM 1308 N N . THR A 1 185 ? -14.225 5.010 16.277 1.00 94.88 185 THR A N 1
ATOM 1309 C CA . THR A 1 185 ? -15.403 5.806 15.924 1.00 94.88 185 THR A CA 1
ATOM 1310 C C . THR A 1 185 ? -16.218 5.159 14.803 1.00 94.88 185 THR A C 1
ATOM 1312 O O . THR A 1 185 ? -16.058 3.989 14.456 1.00 94.88 185 THR A O 1
ATOM 1315 N N . ARG A 1 186 ? -17.158 5.914 14.226 1.00 94.19 186 ARG A N 1
ATOM 1316 C CA . ARG A 1 186 ? -17.911 5.474 13.049 1.00 94.19 186 ARG A CA 1
ATOM 1317 C C . ARG A 1 186 ? -17.012 5.231 11.828 1.00 94.19 186 ARG A C 1
ATOM 1319 O O . ARG A 1 186 ? -17.357 4.352 11.046 1.00 94.19 186 ARG A O 1
ATOM 1326 N N . GLY A 1 187 ? -15.893 5.950 11.697 1.00 91.88 187 GLY A N 1
ATOM 1327 C CA . GLY A 1 187 ? -14.949 5.763 10.587 1.00 91.88 187 GLY A CA 1
ATOM 1328 C C . GLY A 1 187 ? -14.441 4.324 10.504 1.00 91.88 187 GLY A C 1
ATOM 1329 O O . GLY A 1 187 ? -14.457 3.710 9.440 1.00 91.88 187 GLY A O 1
ATOM 1330 N N . ASP A 1 188 ? -14.157 3.716 11.653 1.00 93.62 188 ASP A N 1
ATOM 1331 C CA . ASP A 1 188 ? -13.737 2.319 11.735 1.00 93.62 188 ASP A CA 1
ATOM 1332 C C . ASP A 1 188 ? -14.828 1.343 11.322 1.00 93.62 188 ASP A C 1
ATOM 1334 O O . ASP A 1 188 ? -14.591 0.385 10.591 1.00 93.62 188 ASP A O 1
ATOM 1338 N N . TRP A 1 189 ? -16.068 1.597 11.726 1.00 94.50 189 TRP A N 1
ATOM 1339 C CA . TRP A 1 189 ? -17.175 0.767 11.267 1.00 94.50 189 TRP A CA 1
ATOM 1340 C C . TRP A 1 189 ? -17.295 0.785 9.740 1.00 94.50 189 TRP A C 1
ATOM 1342 O O . TRP A 1 189 ? -17.537 -0.269 9.152 1.00 94.50 189 TRP A O 1
ATOM 1352 N N . ASP A 1 190 ? -17.076 1.933 9.090 1.00 94.00 190 ASP A N 1
ATOM 1353 C CA . ASP A 1 190 ? -17.085 2.028 7.625 1.00 94.00 190 ASP A CA 1
ATOM 1354 C C . ASP A 1 190 ? -15.955 1.177 7.010 1.00 94.00 190 ASP A C 1
ATOM 1356 O O . ASP A 1 190 ? -16.172 0.486 6.006 1.00 94.00 190 ASP A O 1
ATOM 1360 N N . VAL A 1 191 ? -14.782 1.125 7.659 1.00 94.12 191 VAL A N 1
ATOM 1361 C CA . VAL A 1 191 ? -13.692 0.203 7.294 1.00 94.12 191 VAL A CA 1
ATOM 1362 C C . VAL A 1 191 ? -14.135 -1.253 7.446 1.00 94.12 191 VAL A C 1
ATOM 1364 O O . VAL A 1 191 ? -13.982 -2.037 6.512 1.00 94.12 191 VAL A O 1
ATOM 1367 N N . TRP A 1 192 ? -14.718 -1.650 8.577 1.00 95.69 192 TRP A N 1
ATOM 1368 C CA . TRP A 1 192 ? -15.207 -3.021 8.763 1.00 95.69 192 TRP A CA 1
ATOM 1369 C C . TRP A 1 192 ? -16.257 -3.411 7.716 1.00 95.69 192 TRP A C 1
ATOM 1371 O O . TRP A 1 192 ? -16.158 -4.485 7.123 1.00 95.69 192 TRP A O 1
ATOM 1381 N N . VAL A 1 193 ? -17.228 -2.537 7.433 1.00 95.12 193 VAL A N 1
ATOM 1382 C CA . VAL A 1 193 ? -18.269 -2.789 6.425 1.00 95.12 193 VAL A CA 1
ATOM 1383 C C . VAL A 1 193 ? -17.657 -2.992 5.047 1.00 95.12 193 VAL A C 1
ATOM 1385 O O . VAL A 1 193 ? -18.014 -3.944 4.350 1.00 95.12 193 VAL A O 1
ATOM 1388 N N . SER A 1 194 ? -16.733 -2.121 4.641 1.00 93.69 194 SER A N 1
ATOM 1389 C CA . SER A 1 194 ? -16.132 -2.178 3.306 1.00 93.69 194 SER A CA 1
ATOM 1390 C C . SER A 1 194 ? -15.243 -3.414 3.108 1.00 93.69 194 SER A C 1
ATOM 1392 O O . SER A 1 194 ? -15.043 -3.856 1.971 1.00 93.69 194 SER A O 1
ATOM 1394 N N . HIS A 1 195 ? -14.781 -4.010 4.210 1.00 94.25 195 HIS A N 1
ATOM 1395 C CA . HIS A 1 195 ? -13.969 -5.220 4.232 1.00 94.25 195 HIS A CA 1
ATOM 1396 C C . HIS A 1 195 ? -14.727 -6.470 4.703 1.00 94.25 195 HIS A C 1
ATOM 1398 O O . HIS A 1 195 ? -14.125 -7.540 4.786 1.00 94.25 195 HIS A O 1
ATOM 1404 N N . TYR A 1 196 ? -16.033 -6.398 4.961 1.00 95.06 196 TYR A N 1
ATOM 1405 C CA . TYR A 1 196 ? -16.785 -7.548 5.456 1.00 95.06 196 TYR A CA 1
ATOM 1406 C C . TYR A 1 196 ? -16.737 -8.734 4.484 1.00 95.06 196 TYR A C 1
ATOM 1408 O O . TYR A 1 196 ? -16.967 -8.604 3.281 1.00 95.06 196 TYR A O 1
ATOM 1416 N N . GLY A 1 197 ? -16.450 -9.918 5.022 1.00 92.62 197 GLY A N 1
ATOM 1417 C CA . GLY A 1 197 ? -16.333 -11.166 4.274 1.00 92.62 197 GLY A CA 1
ATOM 1418 C C . GLY A 1 197 ? -14.972 -11.386 3.611 1.00 92.62 197 GLY A C 1
ATOM 1419 O O . GLY A 1 197 ? -14.751 -12.462 3.050 1.00 92.62 197 GLY A O 1
ATOM 1420 N N . TYR A 1 198 ? -14.045 -10.424 3.676 1.00 91.38 198 TYR A N 1
ATOM 1421 C CA . TYR A 1 198 ? -12.686 -10.639 3.191 1.00 91.38 198 TYR A CA 1
ATOM 1422 C C . TYR A 1 198 ? -11.875 -11.478 4.180 1.00 91.38 198 TYR A C 1
ATOM 1424 O O . TYR A 1 198 ? -11.857 -11.239 5.386 1.00 91.38 198 TYR A O 1
ATOM 1432 N N . THR A 1 199 ? -11.159 -12.457 3.633 1.00 90.38 199 THR A N 1
ATOM 1433 C CA . THR A 1 199 ? -10.151 -13.238 4.353 1.00 90.38 199 THR A CA 1
ATOM 1434 C C . THR A 1 199 ? -8.769 -12.832 3.876 1.00 90.38 199 THR A C 1
ATOM 1436 O O . THR A 1 199 ? -8.510 -12.823 2.667 1.00 90.38 199 THR A O 1
ATOM 1439 N N . TYR A 1 200 ? -7.865 -12.567 4.807 1.00 87.19 200 TYR A N 1
ATOM 1440 C CA . TYR A 1 200 ? -6.506 -12.149 4.507 1.00 87.19 200 TYR A CA 1
ATOM 1441 C C . TYR A 1 200 ? -5.516 -13.255 4.807 1.00 87.19 200 TYR A C 1
ATOM 1443 O O . TYR A 1 200 ? -5.595 -13.953 5.815 1.00 87.19 200 TYR A O 1
ATOM 1451 N N . THR A 1 201 ? -4.510 -13.373 3.947 1.00 80.00 201 THR A N 1
ATOM 1452 C CA . THR A 1 201 ? -3.325 -14.154 4.291 1.00 80.00 201 THR A CA 1
ATOM 1453 C C . THR A 1 201 ? -2.361 -13.236 5.020 1.00 80.00 201 THR A C 1
ATOM 1455 O O . THR A 1 201 ? -1.490 -12.623 4.410 1.00 80.00 201 THR A O 1
ATOM 1458 N N . ILE A 1 202 ? -2.539 -13.112 6.332 1.00 69.25 202 ILE A N 1
ATOM 1459 C CA . ILE A 1 202 ? -1.546 -12.463 7.183 1.00 69.25 202 ILE A CA 1
ATOM 1460 C C . ILE A 1 202 ? -0.332 -13.394 7.300 1.00 69.25 202 ILE A C 1
ATOM 1462 O O . ILE A 1 202 ? -0.488 -14.556 7.692 1.00 69.25 202 ILE A O 1
ATOM 1466 N N . PRO A 1 203 ? 0.889 -12.943 6.965 1.00 63.88 203 PRO A N 1
ATOM 1467 C CA . PRO A 1 203 ? 2.087 -13.689 7.301 1.00 63.88 203 PRO A CA 1
ATOM 1468 C C . PRO A 1 203 ? 2.166 -13.745 8.829 1.00 63.88 203 PRO A C 1
ATOM 1470 O O . PRO A 1 203 ? 2.620 -12.800 9.473 1.00 63.88 203 PRO A O 1
ATOM 1473 N N . GLN A 1 204 ? 1.682 -14.830 9.440 1.00 56.06 204 GLN A N 1
ATOM 1474 C CA . GLN A 1 204 ? 1.920 -15.043 10.859 1.00 56.06 204 GLN A CA 1
ATOM 1475 C C . GLN A 1 204 ? 3.433 -15.070 11.045 1.00 56.06 204 GLN A C 1
ATOM 1477 O O . GLN A 1 204 ? 4.126 -15.904 10.454 1.00 56.06 204 GLN A O 1
ATOM 1482 N N . ALA A 1 205 ? 3.951 -14.173 11.887 1.00 48.97 205 ALA A N 1
ATOM 1483 C CA . ALA A 1 205 ? 5.239 -14.417 12.506 1.00 48.97 205 ALA A CA 1
ATOM 1484 C C . ALA A 1 205 ? 5.135 -15.819 13.102 1.00 48.97 205 ALA A C 1
ATOM 1486 O O . ALA A 1 205 ? 4.260 -16.059 13.937 1.00 48.97 205 ALA A O 1
ATOM 1487 N N . SER A 1 206 ? 5.944 -16.755 12.598 1.00 34.84 206 SER A N 1
ATOM 1488 C CA . SER A 1 206 ? 5.963 -18.123 13.093 1.00 34.84 206 SER A CA 1
ATOM 1489 C C . SER A 1 206 ? 6.003 -18.047 14.610 1.00 34.84 206 SER A C 1
ATOM 1491 O O . SER A 1 206 ? 7.012 -17.626 15.178 1.00 34.84 206 SER A O 1
ATOM 1493 N N . SER A 1 207 ? 4.903 -18.422 15.265 1.00 41.53 207 SER A N 1
ATOM 1494 C CA . SER A 1 207 ? 4.900 -18.680 16.696 1.00 41.53 207 SER A CA 1
ATOM 1495 C C . SER A 1 207 ? 5.721 -19.946 16.878 1.00 41.53 207 SER A C 1
ATOM 1497 O O . SER A 1 207 ? 5.198 -21.050 17.004 1.00 41.53 207 SER A O 1
ATOM 1499 N N . ALA A 1 208 ? 7.044 -19.803 16.793 1.00 39.03 208 ALA A N 1
ATOM 1500 C CA . ALA A 1 208 ? 7.959 -20.787 17.311 1.00 39.03 208 ALA A CA 1
ATOM 1501 C C . ALA A 1 208 ? 7.589 -20.895 18.784 1.00 39.03 208 ALA A C 1
ATOM 1503 O O . ALA A 1 208 ? 7.786 -19.946 19.544 1.00 39.03 208 ALA A O 1
ATOM 1504 N N . LEU A 1 209 ? 6.957 -22.014 19.144 1.00 37.09 209 LEU A N 1
ATOM 1505 C CA . LEU A 1 209 ? 6.696 -22.383 20.524 1.00 37.09 209 LEU A CA 1
ATOM 1506 C C . LEU A 1 209 ? 7.966 -22.069 21.305 1.00 37.09 209 LEU A C 1
ATOM 1508 O O . LEU A 1 209 ? 9.020 -22.648 21.037 1.00 37.09 209 LEU A O 1
ATOM 1512 N N . VAL A 1 210 ? 7.866 -21.104 22.215 1.00 39.38 210 VAL A N 1
ATOM 1513 C CA . VAL A 1 210 ? 8.911 -20.817 23.182 1.00 39.38 210 VAL A CA 1
ATOM 1514 C C . VAL A 1 210 ? 9.064 -22.102 23.988 1.00 39.38 210 VAL A C 1
ATOM 1516 O O . VAL A 1 210 ? 8.319 -22.351 24.930 1.00 39.38 210 VAL A O 1
ATOM 1519 N N . SER A 1 211 ? 9.997 -22.971 23.598 1.00 35.34 211 SER A N 1
ATOM 1520 C CA . SER A 1 211 ? 10.610 -23.848 24.579 1.00 35.34 211 SER A CA 1
ATOM 1521 C C . SER A 1 211 ? 11.318 -22.893 25.526 1.00 35.34 211 SER A C 1
ATOM 1523 O O . SER A 1 211 ? 12.288 -22.250 25.116 1.00 35.34 211 SER A O 1
ATOM 1525 N N . GLU A 1 212 ? 10.773 -22.718 26.729 1.00 38.00 212 GLU A N 1
ATOM 1526 C CA . GLU A 1 212 ? 11.418 -21.939 27.782 1.00 38.00 212 GLU A CA 1
ATOM 1527 C C . GLU A 1 212 ? 12.924 -22.243 27.796 1.00 38.00 212 GLU A C 1
ATOM 1529 O O . GLU A 1 212 ? 13.309 -23.420 27.843 1.00 38.00 212 GLU A O 1
ATOM 1534 N N . PRO A 1 213 ? 13.804 -21.229 27.757 1.00 36.19 213 PRO A N 1
ATOM 1535 C CA . PRO A 1 213 ? 15.201 -21.481 28.028 1.00 36.19 213 PRO A CA 1
ATOM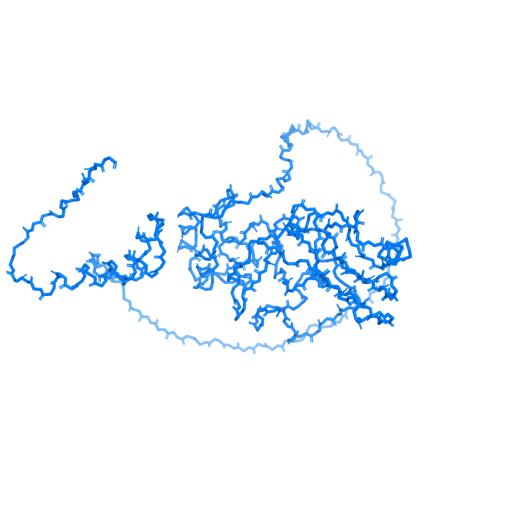 1536 C C . PRO A 1 213 ? 15.323 -21.896 29.498 1.00 36.19 213 PRO A C 1
ATOM 1538 O O . PRO A 1 213 ? 14.981 -21.141 30.407 1.00 36.19 213 PRO A O 1
ATOM 1541 N N . ALA A 1 214 ? 15.821 -23.115 29.720 1.00 40.88 214 ALA A N 1
ATOM 1542 C CA . ALA A 1 214 ? 16.267 -23.586 31.027 1.00 40.88 214 ALA A CA 1
ATOM 1543 C C . ALA A 1 214 ? 17.168 -22.523 31.696 1.00 40.88 214 ALA A C 1
ATOM 1545 O O . ALA A 1 214 ? 17.951 -21.873 30.995 1.00 40.88 214 ALA A O 1
ATOM 1546 N N . PRO A 1 215 ? 17.096 -22.327 33.027 1.00 37.22 215 PRO A N 1
ATOM 1547 C CA . PRO A 1 215 ? 17.783 -21.222 33.684 1.00 37.22 215 PRO A CA 1
ATOM 1548 C C . PRO A 1 215 ? 19.297 -21.343 33.480 1.00 37.22 215 PRO A C 1
ATOM 1550 O O . PRO A 1 215 ? 19.927 -22.308 33.920 1.00 37.22 215 PRO A O 1
ATOM 1553 N N . ALA A 1 216 ? 19.881 -20.365 32.786 1.00 42.62 216 ALA A N 1
ATOM 1554 C CA . ALA A 1 216 ? 21.314 -20.297 32.553 1.00 42.62 216 ALA A CA 1
ATOM 1555 C C . ALA A 1 216 ? 22.038 -19.858 33.833 1.00 42.62 216 ALA A C 1
ATOM 1557 O O . ALA A 1 216 ? 21.712 -18.844 34.450 1.00 42.62 216 ALA A O 1
ATOM 1558 N N . ALA A 1 217 ? 23.029 -20.657 34.222 1.00 37.59 217 ALA A N 1
ATOM 1559 C CA . ALA A 1 217 ? 23.923 -20.408 35.338 1.00 37.59 217 ALA A CA 1
ATOM 1560 C C . ALA A 1 217 ? 24.696 -19.085 35.180 1.00 37.59 217 ALA A C 1
ATOM 1562 O O . ALA A 1 217 ? 25.153 -18.741 34.090 1.00 37.59 217 ALA A O 1
ATOM 1563 N N . SER A 1 218 ? 24.870 -18.382 36.303 1.00 35.16 218 SER A N 1
ATOM 1564 C CA . SER A 1 218 ? 25.647 -17.150 36.447 1.00 35.16 218 SER A CA 1
ATOM 1565 C C . SER A 1 218 ? 27.027 -17.223 35.790 1.00 35.16 218 SER A C 1
ATOM 1567 O O . SER A 1 218 ? 27.860 -18.041 36.181 1.00 35.16 218 SER A O 1
ATOM 1569 N N . ALA A 1 219 ? 27.309 -16.283 34.889 1.00 36.09 219 ALA A N 1
ATOM 1570 C CA . ALA A 1 219 ? 28.663 -15.941 34.477 1.00 36.09 219 ALA A CA 1
ATOM 1571 C C . ALA A 1 219 ? 28.929 -14.465 34.803 1.00 36.09 219 ALA A C 1
ATOM 1573 O O . ALA A 1 219 ? 28.219 -13.565 34.359 1.00 36.09 219 ALA A O 1
ATOM 1574 N N . VAL A 1 220 ? 29.943 -14.253 35.638 1.00 32.50 220 VAL A N 1
ATOM 1575 C CA . VAL A 1 220 ? 30.473 -12.956 36.065 1.00 32.50 220 VAL A CA 1
ATOM 1576 C C . VAL A 1 220 ? 31.148 -12.284 34.868 1.00 32.50 220 VAL A C 1
ATOM 1578 O O . VAL A 1 220 ? 32.013 -12.894 34.243 1.00 32.50 220 VAL A O 1
ATOM 1581 N N . VAL A 1 221 ? 30.788 -11.034 34.564 1.00 35.84 221 VAL A N 1
ATOM 1582 C CA . VAL A 1 221 ? 31.507 -10.199 33.590 1.00 35.84 221 VAL A CA 1
ATOM 1583 C C . VAL A 1 221 ? 32.084 -8.994 34.326 1.00 35.84 221 VAL A C 1
ATOM 1585 O O . VAL A 1 221 ? 31.353 -8.208 34.928 1.00 35.84 221 VAL A O 1
ATOM 1588 N N . GLU A 1 222 ? 33.412 -8.895 34.312 1.00 33.12 222 GLU A N 1
ATOM 1589 C CA . GLU A 1 222 ? 34.184 -7.794 34.885 1.00 33.12 222 GLU A CA 1
ATOM 1590 C C . GLU A 1 222 ? 33.937 -6.485 34.120 1.00 33.12 222 GLU A C 1
ATOM 1592 O O . GLU A 1 222 ? 33.991 -6.429 32.891 1.00 33.12 222 GLU A O 1
ATOM 1597 N N . ALA A 1 223 ? 33.679 -5.413 34.870 1.00 28.89 223 ALA A N 1
ATOM 1598 C CA . ALA A 1 223 ? 33.476 -4.072 34.348 1.00 28.89 223 ALA A CA 1
ATOM 1599 C C . ALA A 1 223 ? 34.814 -3.426 33.959 1.00 28.89 223 ALA A C 1
ATOM 1601 O O . ALA A 1 223 ? 35.683 -3.227 34.805 1.00 28.89 223 ALA A O 1
ATOM 1602 N N . THR A 1 224 ? 34.950 -3.016 32.696 1.00 29.78 224 THR A N 1
ATOM 1603 C CA . THR A 1 224 ? 35.940 -2.008 32.291 1.00 29.78 224 THR A CA 1
ATOM 1604 C C . THR A 1 224 ? 35.212 -0.702 32.000 1.00 29.78 224 THR A C 1
ATOM 1606 O O . THR A 1 224 ? 34.381 -0.615 31.101 1.00 29.78 224 THR A O 1
ATOM 1609 N N . THR A 1 225 ? 35.515 0.315 32.801 1.00 30.28 225 THR A N 1
ATOM 1610 C CA . THR A 1 225 ? 35.019 1.687 32.676 1.00 30.28 225 THR A CA 1
ATOM 1611 C C . THR A 1 225 ? 35.711 2.422 31.530 1.00 30.28 225 THR A C 1
ATOM 1613 O O . THR A 1 225 ? 36.942 2.448 31.483 1.00 30.28 225 THR A O 1
ATOM 1616 N N . GLN A 1 226 ? 34.952 3.136 30.697 1.00 29.17 226 GLN A N 1
ATOM 1617 C CA . GLN A 1 226 ? 35.489 4.250 29.915 1.00 29.17 226 GLN A CA 1
ATOM 1618 C C . GLN A 1 226 ? 34.530 5.447 29.981 1.00 29.17 226 GLN A C 1
ATOM 1620 O O . GLN A 1 226 ? 33.327 5.313 29.780 1.00 29.17 226 GLN A O 1
ATOM 1625 N N . SER A 1 227 ? 35.088 6.598 30.356 1.00 28.52 227 SER A N 1
ATOM 1626 C CA . SER A 1 227 ? 34.422 7.865 30.670 1.00 28.52 227 SER A CA 1
ATOM 1627 C C . SER A 1 227 ? 34.777 8.921 29.622 1.00 28.52 227 SER A C 1
ATOM 1629 O O . SER A 1 227 ? 35.942 8.975 29.229 1.00 28.52 227 SER A O 1
ATOM 1631 N N . ALA A 1 228 ? 33.792 9.740 29.224 1.00 30.45 228 ALA A N 1
ATOM 1632 C CA . ALA A 1 228 ? 33.865 11.175 28.868 1.00 30.45 228 ALA A CA 1
ATOM 1633 C C . ALA A 1 228 ? 32.607 11.540 28.044 1.00 30.45 228 ALA A C 1
ATOM 1635 O O . ALA A 1 228 ? 32.416 11.045 26.942 1.00 30.45 228 ALA A O 1
ATOM 1636 N N . SER A 1 229 ? 31.600 12.190 28.634 1.00 30.62 229 SER A N 1
ATOM 1637 C CA . SER A 1 229 ? 31.412 13.652 28.724 1.00 30.62 229 SER A CA 1
ATOM 1638 C C . SER A 1 229 ? 31.058 14.341 27.396 1.00 30.62 229 SER A C 1
ATOM 1640 O O . SER A 1 229 ? 31.937 14.627 26.589 1.00 30.62 229 SER A O 1
ATOM 1642 N N . ASN A 1 230 ? 29.790 14.731 27.232 1.00 37.25 230 ASN A N 1
ATOM 1643 C CA . ASN A 1 230 ? 29.447 16.150 27.114 1.00 37.25 230 ASN A CA 1
ATOM 1644 C C . ASN A 1 230 ? 27.949 16.399 27.308 1.00 37.25 230 ASN A C 1
ATOM 1646 O O . ASN A 1 230 ? 27.086 15.739 26.744 1.00 37.25 230 ASN A O 1
ATOM 1650 N N . ASN A 1 231 ? 27.705 17.376 28.171 1.00 31.70 231 ASN A N 1
ATOM 1651 C CA . ASN A 1 231 ? 26.440 17.842 28.698 1.00 31.70 231 ASN A CA 1
ATOM 1652 C C . ASN A 1 231 ? 25.897 18.939 27.772 1.00 31.70 231 ASN A C 1
ATOM 1654 O O . ASN A 1 231 ? 26.592 19.930 27.551 1.00 31.70 231 ASN A O 1
ATOM 1658 N N . THR A 1 232 ? 24.678 18.809 27.254 1.00 30.12 232 THR A N 1
ATOM 1659 C CA . THR A 1 232 ? 23.877 19.956 26.793 1.00 30.12 232 THR A CA 1
ATOM 1660 C C . THR A 1 232 ? 22.402 19.589 26.911 1.00 30.12 232 THR A C 1
ATOM 1662 O O . THR A 1 232 ? 21.916 18.692 26.232 1.00 30.12 232 THR A O 1
ATOM 1665 N N . VAL A 1 233 ? 21.709 20.294 27.800 1.00 29.66 233 VAL A N 1
ATOM 1666 C CA . VAL A 1 233 ? 20.264 20.216 28.033 1.00 29.66 233 VAL A CA 1
ATOM 1667 C C . VAL A 1 233 ? 19.664 21.530 27.529 1.00 29.66 233 VAL A C 1
ATOM 1669 O O . VAL A 1 233 ? 20.161 22.581 27.945 1.00 29.66 233 VAL A O 1
ATOM 1672 N N . PRO A 1 234 ? 18.611 21.534 26.694 1.00 32.62 234 PRO A N 1
ATOM 1673 C CA . PRO A 1 234 ? 17.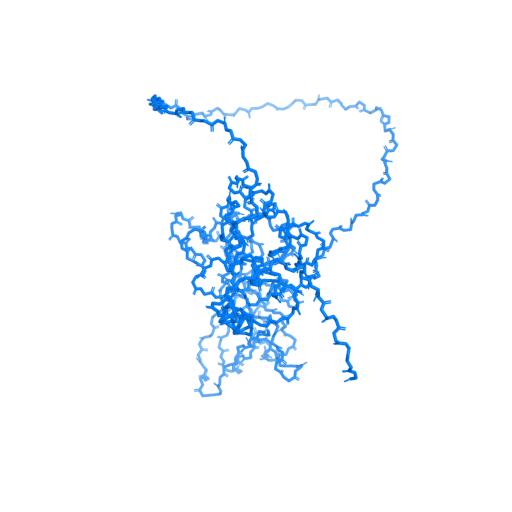741 22.693 26.565 1.00 32.62 234 PRO A CA 1
ATOM 1674 C C . PRO A 1 234 ? 16.508 22.544 27.462 1.00 32.62 234 PRO A C 1
ATOM 1676 O O . PRO A 1 234 ? 15.984 21.456 27.683 1.00 32.62 234 PRO A O 1
ATOM 1679 N N . ALA A 1 235 ? 16.104 23.683 28.010 1.00 28.50 235 ALA A N 1
ATOM 1680 C CA . ALA A 1 235 ? 15.159 23.850 29.098 1.00 28.50 235 ALA A CA 1
ATOM 1681 C C . ALA A 1 235 ? 13.688 23.675 28.684 1.00 28.50 235 ALA A C 1
ATOM 1683 O O . ALA A 1 235 ? 13.268 24.149 27.632 1.00 28.50 235 ALA A O 1
ATOM 1684 N N . TYR A 1 236 ? 12.901 23.092 29.589 1.00 28.28 236 TYR A N 1
ATOM 1685 C CA . TYR A 1 236 ? 11.442 23.165 29.591 1.00 28.28 236 TYR A CA 1
ATOM 1686 C C . TYR A 1 236 ? 11.011 24.434 30.342 1.00 28.28 236 TYR A C 1
ATOM 1688 O O . TYR A 1 236 ? 11.399 24.627 31.495 1.00 28.28 236 TYR A O 1
ATOM 1696 N N . PHE A 1 237 ? 10.216 25.295 29.705 1.00 29.14 237 PHE A N 1
ATOM 1697 C CA . PHE A 1 237 ? 9.457 26.355 30.376 1.00 29.14 237 PHE A CA 1
ATOM 1698 C C . PHE A 1 237 ? 7.977 26.264 29.980 1.00 29.14 237 PHE A C 1
ATOM 1700 O O . PHE A 1 237 ? 7.644 25.992 28.831 1.00 29.14 237 PHE A O 1
ATOM 1707 N N . PHE A 1 238 ? 7.134 26.443 30.998 1.00 29.12 238 PHE A N 1
ATOM 1708 C CA . PHE A 1 238 ? 5.720 26.084 31.116 1.00 29.12 238 PHE A CA 1
ATOM 1709 C C . PHE A 1 238 ? 4.740 27.043 30.421 1.00 29.12 238 PHE A C 1
ATOM 1711 O O . PHE A 1 238 ? 4.994 28.244 30.342 1.00 29.12 238 PHE A O 1
ATOM 1718 N N . ALA A 1 239 ? 3.543 26.533 30.107 1.00 26.25 239 ALA A N 1
ATOM 1719 C CA . ALA A 1 239 ? 2.302 27.293 30.249 1.00 26.25 239 ALA A CA 1
ATOM 1720 C C . ALA A 1 239 ? 1.205 26.385 30.829 1.00 26.25 239 ALA A C 1
ATOM 1722 O O . ALA A 1 239 ? 0.724 25.458 30.186 1.00 26.25 239 ALA A O 1
ATOM 1723 N N . GLU A 1 240 ? 0.864 26.660 32.082 1.00 28.09 240 GLU A N 1
ATOM 1724 C CA . GLU A 1 240 ? -0.241 26.087 32.841 1.00 28.09 240 GLU A CA 1
ATOM 1725 C C . GLU A 1 240 ? -1.481 26.968 32.625 1.00 28.09 240 GLU A C 1
ATOM 1727 O O . GLU A 1 240 ? -1.396 28.194 32.734 1.00 28.09 240 GLU A O 1
ATOM 1732 N N . ALA A 1 241 ? -2.630 26.363 32.318 1.00 28.39 241 ALA A N 1
ATOM 1733 C CA . ALA A 1 241 ? -3.938 27.003 32.423 1.00 28.39 241 ALA A CA 1
ATOM 1734 C C . ALA A 1 241 ? -4.983 25.981 32.904 1.00 28.39 241 ALA A C 1
ATOM 1736 O O . ALA A 1 241 ? -5.057 24.858 32.416 1.00 28.39 241 ALA A O 1
ATOM 1737 N N . LEU A 1 242 ? -5.724 26.418 33.920 1.00 30.02 242 LEU A N 1
ATOM 1738 C CA . LEU A 1 242 ? -6.601 25.706 34.856 1.00 30.02 242 LEU A CA 1
ATOM 1739 C C . LEU A 1 242 ? -7.957 25.236 34.263 1.00 30.02 242 LEU A C 1
ATOM 1741 O O . LEU A 1 242 ? -8.325 25.668 33.171 1.00 30.02 242 LEU A O 1
ATOM 1745 N N . PRO A 1 243 ? -8.713 24.372 34.984 1.00 36.59 243 PRO A N 1
ATOM 1746 C CA . PRO A 1 243 ? -9.806 23.560 34.446 1.00 36.59 243 PRO A CA 1
ATOM 1747 C C . PRO A 1 243 ? -11.160 24.283 34.453 1.00 36.59 243 PRO A C 1
ATOM 1749 O O . PRO A 1 243 ? -11.342 25.292 35.140 1.00 36.59 243 PRO A O 1
ATOM 1752 N N . LYS A 1 244 ? -12.148 23.708 33.754 1.00 26.33 244 LYS A N 1
ATOM 1753 C CA . LYS A 1 244 ? -13.560 24.058 33.932 1.00 26.33 244 LYS A CA 1
ATOM 1754 C C . LYS A 1 244 ? -14.417 22.800 34.135 1.00 26.33 244 LYS A C 1
ATOM 1756 O O . LYS A 1 244 ? -14.694 22.064 33.198 1.00 26.33 244 LYS A O 1
ATOM 1761 N N . GLU A 1 245 ? -14.762 22.589 35.405 1.00 29.83 245 GLU A N 1
ATOM 1762 C CA . GLU A 1 245 ? -16.044 22.098 35.949 1.00 29.83 245 GLU A CA 1
ATOM 1763 C C . GLU A 1 245 ? -17.252 22.403 35.038 1.00 29.83 245 GLU A C 1
ATOM 1765 O O . GLU A 1 245 ? -17.233 23.403 34.323 1.00 29.83 245 GLU A O 1
ATOM 1770 N N . SER A 1 246 ? -18.405 21.746 35.069 1.00 30.48 246 SER A N 1
ATOM 1771 C CA . SER A 1 246 ? -18.988 20.546 35.675 1.00 30.48 246 SER A CA 1
ATOM 1772 C C . SER A 1 246 ? -20.423 20.525 35.114 1.00 30.48 246 SER A C 1
ATOM 1774 O O . SER A 1 246 ? -20.948 21.584 34.778 1.00 30.48 246 SER A O 1
ATOM 1776 N N . ASP A 1 247 ? -21.063 19.364 34.992 1.00 28.80 247 ASP A N 1
ATOM 1777 C CA . ASP A 1 247 ? -22.490 19.255 35.315 1.00 28.80 247 ASP A CA 1
ATOM 1778 C C . ASP A 1 247 ? -22.893 17.790 35.484 1.00 28.80 247 ASP A C 1
ATOM 1780 O O . ASP A 1 247 ? -22.338 16.875 34.879 1.00 28.80 247 ASP A O 1
ATOM 1784 N N . THR A 1 248 ? -23.814 17.587 36.416 1.00 30.59 248 THR A N 1
ATOM 1785 C CA . THR A 1 248 ? -24.199 16.305 37.008 1.00 30.59 248 THR A CA 1
ATOM 1786 C C . THR A 1 248 ? -25.630 15.922 36.622 1.00 30.59 248 THR A C 1
ATOM 1788 O O . THR A 1 248 ? -26.434 16.784 36.278 1.00 30.59 248 THR A O 1
ATOM 1791 N N . VAL A 1 249 ? -25.940 14.636 36.862 1.00 28.64 249 VAL A N 1
ATOM 1792 C CA . VAL A 1 249 ? -27.250 14.026 37.197 1.00 28.64 249 VAL A CA 1
ATOM 1793 C C . VAL A 1 249 ? -27.952 13.237 36.074 1.00 28.64 249 VAL A C 1
ATOM 1795 O O . VAL A 1 249 ? -28.577 13.819 35.197 1.00 28.64 249 VAL A O 1
ATOM 1798 N N . SER A 1 250 ? -27.966 11.895 36.192 1.00 27.58 250 SER A N 1
ATOM 1799 C CA . SER A 1 250 ? -29.162 11.090 36.552 1.00 27.58 250 SER A CA 1
ATOM 1800 C C . SER A 1 250 ? -29.041 9.612 36.122 1.00 27.58 250 SER A C 1
ATOM 1802 O O . SER A 1 250 ? -29.276 9.293 34.961 1.00 27.58 250 SER A O 1
ATOM 1804 N N . ASP A 1 251 ? -28.818 8.698 37.072 1.00 37.16 251 ASP A N 1
ATOM 1805 C CA . ASP A 1 251 ? -29.114 7.266 36.903 1.00 37.16 251 ASP A CA 1
ATOM 1806 C C . ASP A 1 251 ? -30.603 6.989 37.172 1.00 37.16 251 ASP A C 1
ATOM 1808 O O . ASP A 1 251 ? -31.052 7.209 38.296 1.00 37.16 251 ASP A O 1
ATOM 1812 N N . GLN A 1 252 ? -31.338 6.425 36.205 1.00 25.34 252 GLN A N 1
ATOM 1813 C CA . GLN A 1 252 ? -32.396 5.420 36.431 1.00 25.34 252 GLN A CA 1
ATOM 1814 C C . GLN A 1 252 ? -32.711 4.656 35.126 1.00 25.34 252 GLN A C 1
ATOM 1816 O O . GLN A 1 252 ? -33.293 5.187 34.185 1.00 25.34 252 GLN A O 1
ATOM 1821 N N . GLU A 1 253 ? -32.309 3.389 35.139 1.00 41.66 253 GLU A N 1
ATOM 1822 C CA . GLU A 1 253 ? -32.903 2.188 34.542 1.00 41.66 253 GLU A CA 1
ATOM 1823 C C . GLU A 1 253 ? -34.294 2.324 33.872 1.00 41.66 253 GLU A C 1
ATOM 1825 O O . GLU A 1 253 ? -35.291 2.594 34.533 1.00 41.66 253 GLU A O 1
ATOM 1830 N N . THR A 1 254 ? -34.376 2.018 32.571 1.00 24.02 254 THR A N 1
ATOM 1831 C CA . THR A 1 254 ? -35.324 1.044 31.987 1.00 24.02 254 THR A CA 1
ATOM 1832 C C . THR A 1 254 ? -34.755 0.566 30.647 1.00 24.02 254 THR A C 1
ATOM 1834 O O . THR A 1 254 ? -34.326 1.373 29.830 1.00 24.02 254 THR A O 1
ATOM 1837 N N . LEU A 1 255 ? -34.732 -0.749 30.424 1.00 37.31 255 LEU A N 1
ATOM 1838 C CA . LEU A 1 255 ? -34.496 -1.359 29.114 1.00 37.31 255 LEU A CA 1
ATOM 1839 C C . LEU A 1 255 ? -35.846 -1.497 28.387 1.00 37.31 255 LEU A C 1
ATOM 1841 O O . LEU A 1 255 ? -36.623 -2.378 28.765 1.00 37.31 255 LEU A O 1
ATOM 1845 N N . PRO A 1 256 ? -36.145 -0.698 27.348 1.00 26.36 256 PRO A N 1
ATOM 1846 C CA . PRO A 1 256 ? -37.113 -1.094 26.339 1.00 26.36 256 PRO A CA 1
ATOM 1847 C C . PRO A 1 256 ? -36.396 -1.367 25.011 1.00 26.36 256 PRO A C 1
ATOM 1849 O O . PRO A 1 256 ? -35.617 -0.557 24.517 1.00 26.36 256 PRO A O 1
ATOM 1852 N N . LEU A 1 257 ? -36.681 -2.524 24.413 1.00 38.25 257 LEU A N 1
ATOM 1853 C CA . LEU A 1 257 ? -36.458 -2.763 22.988 1.00 38.25 257 LEU A CA 1
ATOM 1854 C C . LEU A 1 257 ? -37.270 -1.711 22.203 1.00 38.25 257 LEU A C 1
ATOM 1856 O O . LEU A 1 257 ? -38.457 -1.915 21.968 1.00 38.25 257 LEU A O 1
ATOM 1860 N N . SER A 1 258 ? -36.687 -0.565 21.848 1.00 36.91 258 SER A N 1
ATOM 1861 C CA . SER A 1 258 ? -37.325 0.390 20.929 1.00 36.91 258 SER A CA 1
ATOM 1862 C C . SER A 1 258 ? -36.343 1.426 20.372 1.00 36.91 258 SER A C 1
ATOM 1864 O O . SER A 1 258 ? -36.495 2.623 20.596 1.00 36.91 258 SER A O 1
ATOM 1866 N N . SER A 1 259 ? -35.340 0.965 19.635 1.00 32.84 259 SER A N 1
ATOM 1867 C CA . SER A 1 259 ? -34.775 1.704 18.501 1.00 32.84 259 SER A CA 1
ATOM 1868 C C . SER A 1 259 ? -33.897 0.744 17.713 1.00 32.84 259 SER A C 1
ATOM 1870 O O . SER A 1 259 ? -32.675 0.816 17.771 1.00 32.84 259 SER A O 1
ATOM 1872 N N . THR A 1 260 ? -34.507 -0.175 16.967 1.00 37.78 260 THR A N 1
ATOM 1873 C CA . THR A 1 260 ? -33.840 -0.576 15.730 1.00 37.78 260 THR A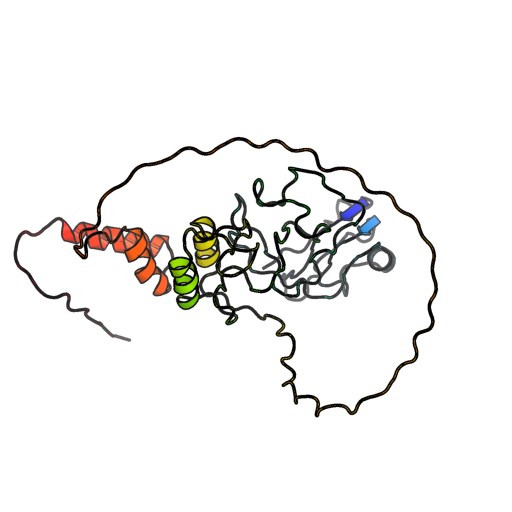 CA 1
ATOM 1874 C C . THR A 1 260 ? -33.822 0.687 14.881 1.00 37.78 260 THR A C 1
ATOM 1876 O O . THR A 1 260 ? -34.823 1.017 14.241 1.00 37.78 260 THR A O 1
ATOM 1879 N N . SER A 1 261 ? -32.719 1.441 14.945 1.00 45.50 261 SER A N 1
ATOM 1880 C CA . SER A 1 261 ? -32.357 2.286 13.813 1.00 45.50 261 SER A CA 1
ATOM 1881 C C . SER A 1 261 ? -32.468 1.391 12.582 1.00 45.50 261 SER A C 1
ATOM 1883 O O . SER A 1 261 ? -32.112 0.210 12.663 1.00 45.50 261 SER A O 1
ATOM 1885 N N . SER A 1 262 ? -32.976 1.901 11.463 1.00 46.53 262 SER A N 1
ATOM 1886 C CA . SER A 1 262 ? -32.967 1.150 10.202 1.00 46.53 262 SER A CA 1
ATOM 1887 C C . SER A 1 262 ? -31.579 0.544 9.929 1.00 46.53 262 SER A C 1
ATOM 1889 O O . SER A 1 262 ? -31.487 -0.550 9.383 1.00 46.53 262 SER A O 1
ATOM 1891 N N . ASP A 1 263 ? -30.524 1.176 10.452 1.00 46.09 263 ASP A N 1
ATOM 1892 C CA . ASP A 1 263 ? -29.136 0.712 10.444 1.00 46.09 263 ASP A CA 1
ATOM 1893 C C . ASP A 1 263 ? -28.895 -0.641 11.149 1.00 46.09 263 ASP A C 1
ATOM 1895 O O . ASP A 1 263 ? -28.129 -1.460 10.644 1.00 46.09 263 ASP A O 1
ATOM 1899 N N . ASP A 1 264 ? -29.562 -0.931 12.272 1.00 48.03 264 ASP A N 1
ATOM 1900 C CA . ASP A 1 264 ? -29.380 -2.187 13.026 1.00 48.03 264 ASP A CA 1
ATOM 1901 C C . ASP A 1 264 ? -30.111 -3.365 12.362 1.00 48.03 264 ASP A C 1
ATOM 1903 O O . ASP A 1 264 ? -29.642 -4.507 12.384 1.00 48.03 264 ASP A O 1
ATOM 1907 N N . ALA A 1 265 ? -31.259 -3.090 11.734 1.00 48.16 265 ALA A N 1
ATOM 1908 C CA . ALA A 1 265 ? -31.998 -4.076 10.947 1.00 48.16 265 ALA A CA 1
ATOM 1909 C C . ALA A 1 265 ? -31.308 -4.353 9.597 1.00 48.16 265 ALA A C 1
ATOM 1911 O O . ALA A 1 265 ? -31.249 -5.507 9.162 1.00 48.16 265 ALA A O 1
ATOM 1912 N N . LEU A 1 266 ? -30.720 -3.320 8.980 1.00 50.75 266 LEU A N 1
ATOM 1913 C CA . LEU A 1 266 ? -29.842 -3.435 7.811 1.00 50.75 266 LEU A CA 1
ATOM 1914 C C . LEU A 1 266 ? -28.650 -4.348 8.105 1.00 50.75 266 LEU A C 1
ATOM 1916 O O . LEU A 1 266 ? -28.333 -5.214 7.290 1.00 50.75 266 LEU A O 1
ATOM 1920 N N . LEU A 1 267 ? -28.027 -4.208 9.279 1.00 49.59 267 LEU A N 1
ATOM 1921 C CA . LEU A 1 267 ? -26.869 -5.006 9.687 1.00 49.59 267 LEU A CA 1
ATOM 1922 C C . LEU A 1 267 ? -27.187 -6.510 9.746 1.00 49.59 267 LEU A C 1
ATOM 1924 O O . LEU A 1 267 ? -26.406 -7.335 9.269 1.00 49.59 267 LEU A O 1
ATOM 1928 N N . LEU A 1 268 ? -28.360 -6.875 10.277 1.00 47.94 268 LEU A N 1
ATOM 1929 C CA . LEU A 1 268 ? -28.806 -8.271 10.348 1.00 47.94 268 LEU A CA 1
ATOM 1930 C C . LEU A 1 268 ? -29.096 -8.858 8.956 1.00 47.94 268 LEU A C 1
ATOM 1932 O O . LEU A 1 268 ? -28.885 -10.049 8.726 1.00 47.94 268 LEU A O 1
ATOM 1936 N N . LEU A 1 269 ? -29.563 -8.028 8.022 1.00 49.00 269 LEU A N 1
ATOM 1937 C CA . LEU A 1 269 ? -29.920 -8.448 6.669 1.00 49.00 269 LEU A CA 1
ATOM 1938 C C . LEU A 1 269 ? -28.698 -8.543 5.737 1.00 49.00 269 LEU A C 1
ATOM 1940 O O . LEU A 1 269 ? -28.612 -9.467 4.924 1.00 49.00 269 LEU A O 1
ATOM 1944 N N . LEU A 1 270 ? -27.722 -7.645 5.903 1.00 49.91 270 LEU A N 1
ATOM 1945 C CA . LEU A 1 270 ? -26.419 -7.672 5.225 1.00 49.91 270 LEU A CA 1
ATOM 1946 C C . LEU A 1 270 ? -25.561 -8.861 5.678 1.00 49.91 270 LEU A C 1
ATOM 1948 O O . LEU A 1 270 ? -24.925 -9.506 4.845 1.00 49.91 270 LEU A O 1
ATOM 1952 N N . ALA A 1 271 ? -25.627 -9.241 6.961 1.00 47.47 271 ALA A N 1
ATOM 1953 C CA . ALA A 1 271 ? -25.016 -10.473 7.473 1.00 47.47 271 ALA A CA 1
ATOM 1954 C C . ALA A 1 271 ? -25.560 -11.753 6.792 1.00 47.47 271 ALA A C 1
ATOM 1956 O O . ALA A 1 271 ? -24.932 -12.809 6.853 1.00 47.47 271 ALA A O 1
ATOM 1957 N N . GLY A 1 272 ? -26.706 -11.662 6.104 1.00 46.97 272 GLY A N 1
ATOM 1958 C CA . GLY A 1 272 ? -27.265 -12.708 5.244 1.00 46.97 272 GLY A CA 1
ATOM 1959 C C . GLY A 1 272 ? -26.694 -12.760 3.818 1.00 46.97 272 GLY A C 1
ATOM 1960 O O . GLY A 1 272 ? -27.202 -13.529 3.003 1.00 46.97 272 GLY A O 1
ATOM 1961 N N . GLY A 1 273 ? -25.677 -11.954 3.490 1.00 38.22 273 GLY A N 1
ATOM 1962 C CA . GLY A 1 273 ? -24.989 -11.968 2.193 1.00 38.22 273 GLY A CA 1
ATOM 1963 C C . GLY A 1 273 ? -25.710 -11.224 1.065 1.00 38.22 273 GLY A C 1
ATOM 1964 O O . GLY A 1 273 ? -25.410 -11.460 -0.105 1.00 38.22 273 GLY A O 1
ATOM 1965 N N . ARG A 1 274 ? -26.669 -10.349 1.389 1.00 49.53 274 ARG A N 1
ATOM 1966 C CA . ARG A 1 274 ? -27.345 -9.491 0.402 1.00 49.53 274 ARG A CA 1
ATOM 1967 C C . ARG A 1 274 ? -26.575 -8.192 0.184 1.00 49.53 274 ARG A C 1
ATOM 1969 O O . ARG A 1 274 ? -25.896 -7.713 1.086 1.00 49.53 274 ARG A O 1
ATOM 1976 N N . SER A 1 275 ? -26.690 -7.614 -1.010 1.00 51.94 275 SER A N 1
ATOM 1977 C CA . SER A 1 275 ? -26.133 -6.287 -1.296 1.00 51.94 275 SER A CA 1
ATOM 1978 C C . SER A 1 275 ? -26.942 -5.179 -0.607 1.00 51.94 275 SER A C 1
ATOM 1980 O O . SER A 1 275 ? -28.131 -5.345 -0.340 1.00 51.94 275 SER A O 1
ATOM 1982 N N . TYR A 1 276 ? -26.321 -4.024 -0.348 1.00 52.59 276 TYR A N 1
ATOM 1983 C CA . TYR A 1 276 ? -26.965 -2.900 0.351 1.00 52.59 276 TYR A CA 1
ATOM 1984 C C . TYR A 1 276 ? -28.271 -2.432 -0.312 1.00 52.59 276 TYR A C 1
ATOM 1986 O O . TYR A 1 276 ? -29.276 -2.255 0.368 1.00 52.59 276 TYR A O 1
ATOM 1994 N N . SER A 1 277 ? -28.306 -2.334 -1.647 1.00 50.25 277 SER A N 1
ATOM 1995 C CA . SER A 1 277 ? -29.526 -1.956 -2.377 1.00 50.25 277 SER A CA 1
ATOM 1996 C C . SER A 1 277 ? -30.648 -2.992 -2.263 1.00 50.25 277 SER A C 1
ATOM 1998 O O . SER A 1 277 ? -31.825 -2.637 -2.261 1.00 50.25 277 SER A O 1
ATOM 2000 N N . GLU A 1 278 ? -30.300 -4.278 -2.177 1.00 49.97 278 GLU A N 1
ATOM 2001 C CA . GLU A 1 278 ? -31.281 -5.343 -1.951 1.00 49.97 278 GLU A CA 1
ATOM 2002 C C . GLU A 1 278 ? -31.786 -5.318 -0.507 1.00 49.97 278 GLU A C 1
ATOM 2004 O O . GLU A 1 278 ? -32.972 -5.535 -0.283 1.00 49.97 278 GLU A O 1
ATOM 2009 N N . ALA A 1 279 ? -30.913 -5.027 0.461 1.00 52.09 279 ALA A N 1
ATOM 2010 C CA . ALA A 1 279 ? -31.270 -4.923 1.871 1.00 52.09 279 ALA A CA 1
ATOM 2011 C C . ALA A 1 279 ? -32.215 -3.736 2.148 1.00 52.09 279 ALA A C 1
ATOM 2013 O O . ALA A 1 279 ? -33.217 -3.917 2.835 1.00 52.09 279 ALA A O 1
ATOM 2014 N N . GLU A 1 280 ? -31.959 -2.569 1.549 1.00 59.91 280 GLU A N 1
ATOM 2015 C CA . GLU A 1 280 ? -32.849 -1.396 1.599 1.00 59.91 280 GLU A CA 1
ATOM 2016 C C . GLU A 1 280 ? -34.234 -1.699 1.009 1.00 59.91 280 GLU A C 1
ATOM 2018 O O . GLU A 1 280 ? -35.247 -1.451 1.655 1.00 59.91 280 GLU A O 1
ATOM 2023 N N . THR A 1 281 ? -34.289 -2.320 -0.177 1.00 59.34 281 THR A N 1
ATOM 2024 C CA . THR A 1 281 ? -35.564 -2.659 -0.842 1.00 59.34 281 THR A CA 1
ATOM 2025 C C . THR A 1 281 ? -36.423 -3.590 0.022 1.00 59.34 281 THR A C 1
ATOM 2027 O O . THR A 1 281 ? -37.635 -3.424 0.116 1.00 59.34 281 THR A O 1
ATOM 2030 N N . ILE A 1 282 ? -35.795 -4.565 0.685 1.00 51.41 282 ILE A N 1
ATOM 2031 C CA . ILE A 1 282 ? -36.479 -5.518 1.570 1.00 51.41 282 ILE A CA 1
ATOM 2032 C C . ILE A 1 282 ? -36.999 -4.834 2.837 1.00 51.41 282 ILE A C 1
ATOM 2034 O O . ILE A 1 282 ? -38.063 -5.203 3.332 1.00 51.41 282 ILE A O 1
ATOM 2038 N N . LEU A 1 283 ? -36.265 -3.860 3.378 1.00 54.44 283 LEU A N 1
ATOM 2039 C CA . LEU A 1 283 ? -36.715 -3.101 4.542 1.00 54.44 283 LEU A CA 1
ATOM 2040 C C . LEU A 1 283 ? -37.862 -2.159 4.189 1.00 54.44 283 LEU A C 1
ATOM 2042 O O . LEU A 1 283 ? -38.836 -2.120 4.936 1.00 54.44 283 LEU A O 1
ATOM 2046 N N . ASP A 1 284 ? -37.806 -1.486 3.041 1.00 55.97 284 ASP A N 1
ATOM 2047 C CA . ASP A 1 284 ? -38.913 -0.664 2.544 1.00 55.97 284 ASP A CA 1
ATOM 2048 C C . ASP A 1 284 ? -40.184 -1.501 2.329 1.00 55.97 284 ASP A C 1
ATOM 2050 O O . ASP A 1 284 ? -41.273 -1.084 2.721 1.00 55.97 284 ASP A O 1
ATOM 2054 N N . GLU A 1 285 ? -40.063 -2.716 1.782 1.00 55.94 285 GLU A N 1
ATOM 2055 C CA . GLU A 1 285 ? -41.192 -3.647 1.650 1.00 55.94 285 GLU A CA 1
ATOM 2056 C C . GLU A 1 285 ? -41.720 -4.127 3.014 1.00 55.94 285 GLU A C 1
ATOM 2058 O O . GLU A 1 285 ? -42.933 -4.189 3.215 1.00 55.94 285 GLU A O 1
ATOM 2063 N N . ALA A 1 286 ? -40.839 -4.424 3.975 1.00 48.78 286 ALA A N 1
ATOM 2064 C CA . ALA A 1 286 ? -41.228 -4.870 5.314 1.00 48.78 286 ALA A CA 1
ATOM 2065 C C . ALA A 1 286 ? -41.925 -3.763 6.127 1.00 48.78 286 ALA A C 1
ATOM 2067 O O . ALA A 1 286 ? -42.934 -4.026 6.784 1.00 48.78 286 ALA A O 1
ATOM 2068 N N . PHE A 1 287 ? -41.442 -2.520 6.048 1.00 49.16 287 PHE A N 1
ATOM 2069 C CA . PHE A 1 287 ? -42.055 -1.372 6.722 1.00 49.16 287 PHE A CA 1
ATOM 2070 C C . PHE A 1 287 ? -43.338 -0.896 6.030 1.00 49.16 287 PHE A C 1
ATOM 2072 O O . PHE A 1 287 ? -44.282 -0.517 6.719 1.00 49.16 287 PHE A O 1
ATOM 2079 N N . ALA A 1 288 ? -43.449 -1.014 4.702 1.00 48.34 288 ALA A N 1
ATOM 2080 C CA . ALA A 1 288 ? -44.693 -0.722 3.985 1.00 48.34 288 ALA A CA 1
ATOM 2081 C C . ALA A 1 288 ? -45.844 -1.679 4.353 1.00 48.34 288 ALA A C 1
ATOM 2083 O O . ALA A 1 288 ? -47.009 -1.304 4.239 1.00 48.34 288 ALA A O 1
ATOM 2084 N N . THR A 1 289 ? -45.541 -2.896 4.822 1.00 44.41 289 THR A N 1
ATOM 2085 C CA . THR A 1 289 ? -46.552 -3.846 5.330 1.00 44.41 289 THR A CA 1
ATOM 2086 C C . THR A 1 289 ? -46.924 -3.652 6.802 1.00 44.41 289 THR A C 1
ATOM 2088 O O . THR A 1 289 ? -47.865 -4.288 7.266 1.00 44.41 289 THR A O 1
ATOM 2091 N N . ALA A 1 290 ? -46.213 -2.793 7.541 1.00 43.91 290 ALA A N 1
ATOM 2092 C CA . ALA A 1 290 ? -46.450 -2.557 8.968 1.00 43.91 290 ALA A CA 1
ATOM 2093 C C . ALA A 1 290 ? -47.382 -1.362 9.256 1.00 43.91 290 ALA A C 1
ATOM 2095 O O . ALA A 1 290 ? -47.867 -1.234 10.378 1.00 43.91 290 ALA A O 1
ATOM 2096 N N . ASP A 1 291 ? -47.658 -0.516 8.257 1.00 45.12 291 ASP A N 1
ATOM 2097 C CA . ASP A 1 291 ? -48.523 0.669 8.395 1.00 45.12 291 ASP A CA 1
ATOM 2098 C C . ASP A 1 291 ? -50.010 0.409 8.078 1.00 45.12 291 ASP A C 1
ATOM 2100 O O . ASP A 1 291 ? -50.839 1.311 8.218 1.00 45.12 291 ASP A O 1
ATOM 2104 N N . ASP A 1 292 ? -50.375 -0.818 7.699 1.00 43.12 292 ASP A N 1
ATOM 2105 C CA . ASP A 1 292 ? -51.763 -1.224 7.462 1.00 43.12 292 ASP A CA 1
ATOM 2106 C C . ASP A 1 292 ? -52.054 -2.505 8.251 1.00 43.12 292 ASP A C 1
ATOM 2108 O O . ASP A 1 292 ? -51.784 -3.601 7.774 1.00 43.12 292 ASP A O 1
ATOM 2112 N N . GLU A 1 293 ? -52.484 -2.346 9.507 1.00 37.84 293 GLU A N 1
ATOM 2113 C CA . GLU A 1 293 ? -53.499 -3.154 10.214 1.00 37.84 293 GLU A CA 1
ATOM 2114 C C . GLU A 1 293 ? -53.373 -2.919 11.732 1.00 37.84 293 GLU A C 1
ATOM 2116 O O . GLU A 1 293 ? -52.410 -3.283 12.410 1.00 37.84 293 GLU A O 1
ATOM 2121 N N . SER A 1 294 ? -54.392 -2.266 12.281 1.00 43.41 294 SER A N 1
ATOM 2122 C CA . SER A 1 294 ? -54.650 -2.208 13.710 1.00 43.41 294 SER A CA 1
ATOM 2123 C C . SER A 1 294 ? -55.078 -3.581 14.240 1.00 43.41 294 SER A C 1
ATOM 2125 O O . SER A 1 294 ? -56.037 -4.148 13.732 1.00 43.41 294 SER A O 1
ATOM 2127 N N . GLU A 1 295 ? -54.471 -3.968 15.363 1.00 43.00 295 GLU A N 1
ATOM 2128 C CA . GLU A 1 295 ? -54.898 -4.975 16.351 1.00 43.00 295 GLU A CA 1
ATOM 2129 C C . GLU A 1 295 ? -54.188 -6.348 16.366 1.00 43.00 295 GLU A C 1
ATOM 2131 O O . GLU A 1 295 ? -54.166 -7.120 15.418 1.00 43.00 295 GLU A O 1
ATOM 2136 N N . GLU A 1 296 ? -53.727 -6.642 17.589 1.00 41.47 296 GLU A N 1
ATOM 2137 C CA . GLU A 1 296 ? -53.440 -7.934 18.222 1.00 41.47 296 GLU A CA 1
ATOM 2138 C C . GLU A 1 296 ? -52.056 -8.604 18.063 1.00 41.47 296 GLU A C 1
ATOM 2140 O O . GLU A 1 296 ? -51.671 -9.163 17.043 1.00 41.47 296 GLU A O 1
ATOM 2145 N N . ASN A 1 297 ? -51.341 -8.608 19.199 1.00 46.06 297 ASN A N 1
ATOM 2146 C CA . ASN A 1 297 ? -50.167 -9.416 19.533 1.00 46.06 297 ASN A CA 1
ATOM 2147 C C . ASN A 1 297 ? -50.199 -10.834 18.928 1.00 46.06 297 ASN A C 1
ATOM 2149 O O . ASN A 1 297 ? -50.914 -11.706 19.426 1.00 46.06 297 ASN A O 1
ATOM 2153 N N . ALA A 1 298 ? -49.292 -11.116 17.993 1.00 34.25 298 ALA A N 1
ATOM 2154 C CA . ALA A 1 298 ? -48.877 -12.477 17.668 1.00 34.25 298 ALA A CA 1
ATOM 2155 C C . ALA A 1 298 ? -47.338 -12.572 17.641 1.00 34.25 298 ALA A C 1
ATOM 2157 O O . ALA A 1 298 ? -46.674 -11.652 17.162 1.00 34.25 298 ALA A O 1
ATOM 2158 N N . PRO A 1 299 ? -46.737 -13.659 18.163 1.00 38.25 299 PRO A N 1
ATOM 2159 C CA . PRO A 1 299 ? -45.291 -13.832 18.134 1.00 38.25 299 PRO A CA 1
ATOM 2160 C C . PRO A 1 299 ? -44.808 -14.045 16.693 1.00 38.25 299 PRO A C 1
ATOM 2162 O O . PRO A 1 299 ? -45.362 -14.863 15.955 1.00 38.25 299 PRO A O 1
ATOM 2165 N N . LEU A 1 300 ? -43.739 -13.329 16.326 1.00 37.97 300 LEU A N 1
ATOM 2166 C CA . LEU A 1 300 ? -42.997 -13.497 15.076 1.00 37.97 300 LEU A CA 1
ATOM 2167 C C . LEU A 1 300 ? -42.643 -14.976 14.876 1.00 37.97 300 LEU A C 1
ATOM 2169 O O . LEU A 1 300 ? -41.758 -15.518 15.537 1.00 37.97 300 LEU A O 1
ATOM 2173 N N . THR A 1 301 ? -43.344 -15.639 13.960 1.00 35.28 301 THR A N 1
ATOM 2174 C CA . THR A 1 301 ? -42.999 -16.991 13.526 1.00 35.28 301 THR A CA 1
ATOM 2175 C C . THR A 1 301 ? -42.169 -16.856 12.258 1.00 35.28 301 THR A C 1
ATOM 2177 O O . THR A 1 301 ? -42.712 -16.620 11.182 1.00 35.28 301 THR A O 1
ATOM 2180 N N . LEU A 1 302 ? -40.843 -16.962 12.388 1.00 35.19 302 LEU A N 1
ATOM 2181 C CA . LEU A 1 302 ? -39.926 -17.058 11.250 1.00 35.19 302 LEU A CA 1
ATOM 2182 C C . LEU A 1 302 ? -40.261 -18.323 10.449 1.00 35.19 302 LEU A C 1
ATOM 2184 O O . LEU A 1 302 ? -39.925 -19.441 10.843 1.00 35.19 302 LEU A O 1
ATOM 2188 N N . ALA A 1 303 ? -40.948 -18.147 9.323 1.00 33.75 303 ALA A N 1
ATOM 2189 C CA . ALA A 1 303 ? -41.170 -19.208 8.359 1.00 33.75 303 ALA A CA 1
ATOM 2190 C C . ALA A 1 303 ? -39.871 -19.448 7.573 1.00 33.75 303 ALA A C 1
ATOM 2192 O O . ALA A 1 303 ? -39.573 -18.745 6.610 1.00 33.75 303 ALA A O 1
ATOM 2193 N N . PHE A 1 304 ? -39.104 -20.469 7.960 1.00 41.06 304 PHE A N 1
ATOM 2194 C CA . PHE A 1 304 ? -38.136 -21.087 7.054 1.00 41.06 304 PHE A CA 1
ATOM 2195 C C . PHE A 1 304 ? -38.912 -21.874 5.992 1.00 41.06 304 PHE A C 1
ATOM 2197 O O . PHE A 1 304 ? -39.236 -23.049 6.170 1.00 41.06 304 PHE A O 1
ATOM 2204 N N . GLY A 1 305 ? -39.253 -21.205 4.893 1.00 31.22 305 GLY A N 1
ATOM 2205 C CA . GLY A 1 305 ? -39.684 -21.863 3.668 1.00 31.22 305 GLY A CA 1
ATOM 2206 C C . GLY A 1 305 ? -38.465 -22.419 2.943 1.00 31.22 305 GLY A C 1
ATOM 2207 O O . GLY A 1 305 ? -37.729 -21.667 2.312 1.00 31.22 305 GLY A O 1
ATOM 2208 N N . GLY A 1 306 ? -38.235 -23.728 3.045 1.00 39.53 306 GLY A N 1
ATOM 2209 C CA . GLY A 1 306 ? -37.431 -24.431 2.049 1.00 39.53 306 GLY A CA 1
ATOM 2210 C C . GLY A 1 306 ? -38.210 -24.548 0.740 1.00 39.53 306 GLY A C 1
ATOM 2211 O O . GLY A 1 306 ? -39.432 -24.611 0.789 1.00 39.53 306 GLY A O 1
ATOM 2212 N N . PHE A 1 307 ? -37.516 -24.573 -0.396 1.00 37.62 307 PHE A N 1
ATOM 2213 C CA . PHE A 1 307 ? -37.646 -25.589 -1.449 1.00 37.62 307 PHE A CA 1
ATOM 2214 C C . PHE A 1 307 ? -36.616 -25.326 -2.567 1.00 37.62 307 PHE A C 1
ATOM 2216 O O . PHE A 1 307 ? -36.494 -24.196 -3.025 1.00 37.62 307 PHE A O 1
ATOM 2223 N N . GLU A 1 308 ? -35.927 -26.424 -2.912 1.00 40.78 308 GLU A N 1
ATOM 2224 C CA . GLU A 1 308 ? -35.223 -26.828 -4.155 1.00 40.78 308 GLU A CA 1
ATOM 2225 C C . GLU A 1 308 ? -34.289 -25.868 -4.912 1.00 40.78 308 GLU A C 1
ATOM 2227 O O . GLU A 1 308 ? -34.751 -24.886 -5.530 1.00 40.78 308 GLU A O 1
#